Protein AF-A0A0F3IIN5-F1 (afdb_monomer_lite)

Sequence (364 aa):
MIIGLSMSLYLNVIVVENKSGFAALKTSHSLVWGHWWRTLTVFMAPGLVFIILYAAILSAVLLFQYLGLNELDWLVSIIANLLSALIAPYFLGLGYVQYHDLNVAQNRCRFSSALGGLMSINCWQPLVLLSVLLAAQSVATQQQSHASLMELTVTRSNPLNSEGLAELLASVTTINSDADKPWDALKALLAWLKSLNPEHYEAHYQWLKWLWQALTPSAEMKTLIVNGLIVLLVLAVVITIGWLSRQAGWWHKRVVTRPSRITLPSIYATELITADINTLTPKQHIYCLLMQYRQALIRQYHLPNNNALTHRELLRLLTQPTLSRHFKDLLDVSEPILYGKQLVSLAELETFKQYYSHLTRAGS

Organism: NCBI:txid1632867

Radius of gyration: 37.29 Å; chains: 1; bounding box: 92×62×91 Å

Secondary structure (DSSP, 8-state):
-HHHHHHHHHHHHHHHH---HHHHHHHHHHHHHTTHHHHHHHHHHHHHHHHHHHHHHHHHHHHHHHTT-GGGHHHHHHHHHHHHHHHHHHHHHHHHHHHHHHHHHHHHHHHTT-----------HHHHHHHHHHHHHHHHHHSSSSGGGS------------HHHHHHHHHHHT--S-TT-HHHHHHHHHHHHHH--GGGHHHHHHHHHHHHHHHSPPHHHHHHHHHHHHHHHHHHHHHHHHHHHHHHHHHHHHHS-S-------HHHHHHHHHS-GGGS-HHHHHHHHHHHHHHHHHHTTSS---TTS-HHHHHHH---HHHHHHHHHHHHHHHHHHTSSPPPPHHHHHHHHHHHHHHHHH--

pLDDT: mean 74.29, std 16.52, range [36.56, 96.88]

Foldseek 3Di:
DLLVQLVLLLVVQCVPVVDDNVVSSVVSSVLCVVPVVVSCCLLVLVVLVLVLVVLVLVLVVVVCVVVVVVVCVVVSVVVVLVSVLVVVVVSNVSSNVSSVVSVVVVVVVVCVPPPDDDDDDDPPPPVSVVVVVVSVVVVVVVVVVVVPPDPDDDDDDDDDPCPVVVVLVCVVVPPPPPVDPPPVNVVVVVVVVVVDDPVCVVVVVVVVVVVVVVPPDDPVVVVVVSVVSVVVSVVSVVVSVVVVVVVVVVVVVVVPDPPPPPPPPVVVLVVLLVPDLVPDDLLSNLVNLLSVLVVLCVVVVQFPPDPVDDLVRRLVSRPDPVSSVLSVVSCVVNVCSNPNPDDDDPVVSVVSVVSSVVVVVVSD

Structure (mmCIF, N/CA/C/O backbone):
data_AF-A0A0F3IIN5-F1
#
_entry.id   AF-A0A0F3IIN5-F1
#
loop_
_atom_site.group_PDB
_atom_site.id
_atom_site.type_symbol
_atom_site.label_atom_id
_atom_site.label_alt_id
_atom_site.label_comp_id
_atom_site.label_asym_id
_atom_site.label_entity_id
_atom_site.label_seq_id
_atom_site.pdbx_PDB_ins_code
_atom_site.Cartn_x
_atom_site.Cartn_y
_atom_site.Cartn_z
_atom_site.occupancy
_atom_site.B_iso_or_equiv
_atom_site.auth_seq_id
_atom_site.auth_comp_id
_atom_site.auth_asym_id
_atom_site.auth_atom_id
_atom_site.pdbx_PDB_model_num
ATOM 1 N N . MET A 1 1 ? 12.167 8.096 6.514 1.00 81.38 1 MET A N 1
ATOM 2 C CA . MET A 1 1 ? 11.135 7.144 6.035 1.00 81.38 1 MET A CA 1
ATOM 3 C C . MET A 1 1 ? 9.745 7.408 6.634 1.00 81.38 1 MET A C 1
ATOM 5 O O . MET A 1 1 ? 8.812 7.605 5.869 1.00 81.38 1 MET A O 1
ATOM 9 N N . ILE A 1 2 ? 9.593 7.502 7.967 1.00 90.81 2 ILE A N 1
ATOM 10 C CA . ILE A 1 2 ? 8.302 7.824 8.629 1.00 90.81 2 ILE A CA 1
ATOM 11 C C . ILE A 1 2 ? 7.699 9.144 8.122 1.00 90.81 2 ILE A C 1
ATOM 13 O O . ILE A 1 2 ? 6.504 9.208 7.847 1.00 90.81 2 ILE A O 1
ATOM 17 N N . ILE A 1 3 ? 8.528 10.178 7.940 1.00 93.56 3 ILE A N 1
ATOM 18 C CA . ILE A 1 3 ? 8.098 11.479 7.401 1.00 93.56 3 ILE A CA 1
ATOM 19 C C . ILE A 1 3 ? 7.492 11.324 5.997 1.00 93.56 3 ILE A C 1
ATOM 21 O O . ILE A 1 3 ? 6.439 11.887 5.730 1.00 93.56 3 ILE A O 1
ATOM 25 N N . GLY A 1 4 ? 8.092 10.497 5.133 1.00 91.94 4 GLY A N 1
ATOM 26 C CA . GLY A 1 4 ? 7.580 10.239 3.782 1.00 91.94 4 GLY A CA 1
ATOM 27 C C . GLY A 1 4 ? 6.201 9.578 3.790 1.00 91.94 4 GLY A C 1
ATOM 28 O O . GLY A 1 4 ? 5.308 10.024 3.080 1.00 91.94 4 GLY A O 1
ATOM 29 N N . LEU A 1 5 ? 5.988 8.585 4.662 1.00 92.88 5 LEU A N 1
ATOM 30 C CA . LEU A 1 5 ? 4.666 7.970 4.855 1.00 92.88 5 LEU A CA 1
ATOM 31 C C . LEU A 1 5 ? 3.652 8.945 5.475 1.00 92.88 5 LEU A C 1
ATOM 33 O O . LEU A 1 5 ? 2.472 8.923 5.143 1.00 92.88 5 LEU A O 1
ATOM 37 N N . SER A 1 6 ? 4.109 9.822 6.371 1.00 94.75 6 SER A N 1
ATOM 38 C CA . SER A 1 6 ? 3.251 10.854 6.966 1.00 94.75 6 SER A CA 1
ATOM 39 C C . SER A 1 6 ? 2.801 11.866 5.903 1.00 94.75 6 SER A C 1
ATOM 41 O O . SER A 1 6 ? 1.648 12.294 5.918 1.00 94.75 6 SER A O 1
ATOM 43 N N . MET A 1 7 ? 3.682 12.201 4.954 1.00 94.31 7 MET A N 1
ATOM 44 C CA . MET A 1 7 ? 3.388 13.075 3.814 1.00 94.31 7 MET A CA 1
ATOM 45 C C . MET A 1 7 ? 2.520 12.397 2.747 1.00 94.31 7 MET A C 1
ATOM 47 O O . MET A 1 7 ? 1.655 13.050 2.175 1.00 94.31 7 MET A O 1
ATOM 51 N N . SER A 1 8 ? 2.671 11.093 2.496 1.00 91.44 8 SER A N 1
ATOM 52 C CA . SER A 1 8 ? 1.794 10.399 1.539 1.00 91.44 8 SER A CA 1
ATOM 53 C C . SER A 1 8 ? 0.354 10.274 2.053 1.00 91.44 8 SER A C 1
ATOM 55 O O . SER A 1 8 ? -0.597 10.371 1.278 1.00 91.44 8 SER A O 1
ATOM 57 N N . LEU A 1 9 ? 0.165 10.119 3.370 1.00 94.75 9 LEU A N 1
ATOM 58 C CA . LEU A 1 9 ? -1.164 10.083 3.993 1.00 94.75 9 LEU A CA 1
ATOM 59 C C . LEU A 1 9 ? -1.731 11.472 4.320 1.00 94.75 9 LEU A C 1
ATOM 61 O O . LEU A 1 9 ? -2.937 11.601 4.510 1.00 94.75 9 LEU A O 1
ATOM 65 N N . TYR A 1 10 ? -0.896 12.511 4.358 1.00 95.44 10 TYR A N 1
ATOM 66 C CA . TYR A 1 10 ? -1.302 13.892 4.638 1.00 95.44 10 TYR A CA 1
ATOM 67 C C . TYR A 1 10 ? -2.434 14.372 3.723 1.00 95.44 10 TYR A C 1
ATOM 69 O O . TYR A 1 10 ? -3.423 14.923 4.205 1.00 95.44 10 TYR A O 1
ATOM 77 N N . LEU A 1 11 ? -2.326 14.101 2.419 1.00 93.25 11 LEU A N 1
ATOM 78 C CA . LEU A 1 11 ? -3.329 14.522 1.441 1.00 93.25 11 LEU A CA 1
ATOM 79 C C . LEU A 1 11 ? -4.686 13.848 1.693 1.00 93.25 11 LEU A C 1
ATOM 81 O O . LEU A 1 11 ? -5.719 14.505 1.620 1.00 93.25 11 LEU A O 1
ATOM 85 N N . ASN A 1 12 ? -4.681 12.573 2.092 1.00 91.94 12 ASN A N 1
ATOM 86 C CA . ASN A 1 12 ? -5.901 11.858 2.472 1.00 91.94 12 ASN A CA 1
ATOM 87 C C . ASN A 1 12 ? -6.558 12.482 3.712 1.00 91.94 12 ASN A C 1
ATOM 89 O O . ASN A 1 12 ? -7.772 12.633 3.738 1.00 91.94 12 ASN A O 1
ATOM 93 N N . VAL A 1 13 ? -5.776 12.910 4.708 1.00 94.31 13 VAL A N 1
ATOM 94 C CA . VAL A 1 13 ? -6.320 13.575 5.904 1.00 94.31 13 VAL A CA 1
ATOM 95 C C . VAL A 1 13 ? -6.944 14.931 5.565 1.00 94.31 13 VAL A C 1
ATOM 97 O O . VAL A 1 13 ? -8.005 15.254 6.091 1.00 94.31 13 VAL A O 1
ATOM 100 N N . ILE A 1 14 ? -6.328 15.721 4.680 1.00 94.62 14 ILE A N 1
ATOM 101 C CA . ILE A 1 14 ? -6.916 16.996 4.237 1.00 94.62 14 ILE A CA 1
ATOM 102 C C . ILE A 1 14 ? -8.231 16.756 3.511 1.00 94.62 14 ILE A C 1
ATOM 104 O O . ILE A 1 14 ? -9.235 17.366 3.859 1.00 94.62 14 ILE A O 1
ATOM 108 N N . VAL A 1 15 ? -8.228 15.869 2.516 1.00 91.94 15 VAL A N 1
ATOM 109 C CA . VAL A 1 15 ? -9.398 15.652 1.658 1.00 91.94 15 VAL A CA 1
ATOM 110 C C . VAL A 1 15 ? -10.546 15.007 2.434 1.00 91.94 15 VAL A C 1
ATOM 112 O O . VAL A 1 15 ? -11.696 15.387 2.243 1.00 91.94 15 VAL A O 1
ATOM 115 N N . VAL A 1 16 ? -10.252 14.043 3.311 1.00 93.06 16 VAL A N 1
ATOM 116 C CA . VAL A 1 16 ? -11.283 13.261 4.010 1.00 93.06 16 VAL A CA 1
ATOM 117 C C . VAL A 1 16 ? -11.752 13.935 5.299 1.00 93.06 16 VAL A C 1
ATOM 119 O O . VAL A 1 16 ? -12.942 13.902 5.593 1.00 93.06 16 VAL A O 1
ATOM 122 N N . GLU A 1 17 ? -10.852 14.548 6.074 1.00 94.06 17 GLU A N 1
ATOM 123 C CA . GLU A 1 17 ? -11.198 15.151 7.374 1.00 94.06 17 GLU A CA 1
ATOM 124 C C . GLU A 1 17 ? -11.308 16.683 7.334 1.00 94.06 17 GLU A C 1
ATOM 126 O O . GLU A 1 17 ? -11.599 17.292 8.363 1.00 94.06 17 GLU A O 1
ATOM 131 N N . ASN A 1 18 ? -11.059 17.320 6.182 1.00 95.12 1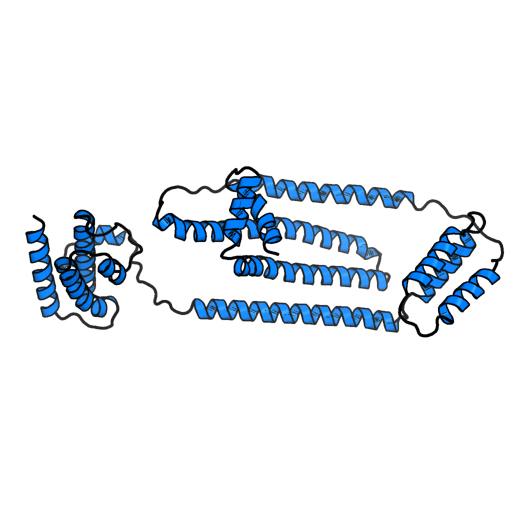8 ASN A N 1
ATOM 132 C CA . ASN A 1 18 ? -11.085 18.777 6.000 1.00 95.12 18 ASN A CA 1
ATOM 133 C C . ASN A 1 18 ? -10.233 19.546 7.037 1.00 95.12 18 ASN A C 1
ATOM 135 O O . ASN A 1 18 ? -10.602 20.616 7.525 1.00 95.12 18 ASN A O 1
ATOM 139 N N . LYS A 1 19 ? -9.089 18.970 7.428 1.00 94.56 19 LYS A N 1
ATOM 140 C CA . LYS A 1 19 ? -8.163 19.570 8.400 1.00 94.56 19 LYS A CA 1
ATOM 141 C C . LYS A 1 19 ? -7.215 20.561 7.727 1.00 94.56 19 LYS A C 1
ATOM 143 O O . LYS A 1 19 ? -6.750 20.334 6.614 1.00 94.56 19 LYS A O 1
ATOM 148 N N . SER A 1 20 ? -6.850 21.625 8.446 1.00 95.38 20 SER A N 1
ATOM 149 C CA . SER A 1 20 ? -5.800 22.557 8.013 1.00 95.38 20 SER A CA 1
ATOM 150 C C . SER A 1 20 ? -4.444 21.852 7.895 1.00 95.38 20 SER A C 1
ATOM 152 O O . SER A 1 20 ? -4.202 20.857 8.580 1.00 95.38 20 SER A O 1
ATOM 154 N N . GLY A 1 21 ? -3.537 22.374 7.061 1.00 95.31 21 GLY A N 1
ATOM 155 C CA . GLY A 1 21 ? -2.271 21.701 6.738 1.00 95.31 21 GLY A CA 1
ATOM 156 C C . GLY A 1 21 ? -1.487 21.222 7.968 1.00 95.31 21 GLY A C 1
ATOM 157 O O . GLY A 1 21 ? -1.194 20.039 8.118 1.00 95.31 21 GLY A O 1
ATOM 158 N N . PHE A 1 22 ? -1.228 22.089 8.945 1.00 96.75 22 PHE A N 1
ATOM 159 C CA . PHE A 1 22 ? -0.489 21.651 10.135 1.00 96.75 22 PHE A CA 1
ATOM 160 C C . PHE A 1 22 ? -1.236 20.576 10.954 1.00 96.75 22 PHE A C 1
ATOM 162 O O . PHE A 1 22 ? -0.633 19.604 11.417 1.00 96.75 22 PHE A O 1
ATOM 169 N N . ALA A 1 23 ? -2.561 20.699 11.091 1.00 95.88 23 ALA A N 1
ATOM 170 C CA . ALA A 1 23 ? -3.379 19.728 11.816 1.00 95.88 23 ALA A CA 1
ATOM 171 C C . ALA A 1 23 ? -3.454 18.373 11.090 1.00 95.88 23 ALA A C 1
ATOM 173 O O . ALA A 1 23 ? -3.421 17.318 11.735 1.00 95.88 23 ALA A O 1
ATOM 174 N N . ALA A 1 24 ? -3.511 18.393 9.758 1.00 96.38 24 ALA A N 1
ATOM 175 C CA . ALA A 1 24 ? -3.504 17.203 8.923 1.00 96.38 24 ALA A CA 1
ATOM 176 C C . ALA A 1 24 ? -2.169 16.459 9.021 1.00 96.38 24 ALA A C 1
ATOM 178 O O . ALA A 1 24 ? -2.169 15.245 9.209 1.00 96.38 24 ALA A O 1
ATOM 179 N N . LEU A 1 25 ? -1.042 17.180 9.004 1.00 96.56 25 LEU A N 1
ATOM 180 C CA . LEU A 1 25 ? 0.288 16.583 9.142 1.00 96.56 25 LEU A CA 1
ATOM 181 C C . LEU A 1 25 ? 0.490 15.950 10.524 1.00 96.56 25 LEU A C 1
ATOM 183 O O . LEU A 1 25 ? 0.989 14.831 10.639 1.00 96.56 25 LEU A O 1
ATOM 187 N N . LYS A 1 26 ? 0.055 16.632 11.590 1.00 96.88 26 LYS A N 1
ATOM 188 C CA . LYS A 1 26 ? 0.107 16.079 12.951 1.00 96.88 26 LYS A CA 1
ATOM 189 C C . LYS A 1 26 ? -0.753 14.818 13.077 1.00 96.88 26 LYS A C 1
ATOM 191 O O . LYS A 1 26 ? -0.337 13.842 13.702 1.00 96.88 26 LYS A O 1
ATOM 196 N N . THR A 1 27 ? -1.935 14.823 12.459 1.00 95.50 27 THR A N 1
ATOM 197 C CA . THR A 1 27 ? -2.847 13.671 12.453 1.00 95.50 27 THR A CA 1
ATOM 198 C C . THR A 1 27 ? -2.251 12.501 11.666 1.00 95.50 27 THR A C 1
ATOM 200 O O . THR A 1 27 ? -2.170 11.399 12.211 1.00 95.50 27 THR A O 1
ATOM 203 N N . SER A 1 28 ? -1.765 12.727 10.438 1.00 95.69 28 SER A N 1
ATOM 204 C CA . SER A 1 28 ? -1.159 11.676 9.609 1.00 95.69 28 SER A CA 1
ATOM 205 C C . SER A 1 28 ? 0.074 11.070 10.277 1.00 95.69 28 SER A C 1
ATOM 207 O O . SER A 1 28 ? 0.234 9.850 10.291 1.00 95.69 28 SER A O 1
ATOM 209 N N . HIS A 1 29 ? 0.899 11.891 10.927 1.00 96.25 29 HIS A N 1
ATOM 210 C CA . HIS A 1 29 ? 2.041 11.404 11.687 1.00 96.25 29 HIS A CA 1
ATOM 211 C C . HIS A 1 29 ? 1.620 10.514 12.864 1.00 96.25 29 HIS A C 1
ATOM 213 O O . HIS A 1 29 ? 2.176 9.431 13.051 1.00 96.25 29 HIS A O 1
ATOM 219 N N . SER A 1 30 ? 0.591 10.923 13.619 1.00 95.38 30 SER A N 1
ATOM 220 C CA . SER A 1 30 ? 0.072 10.133 14.744 1.00 95.38 30 SER A CA 1
ATOM 221 C C . SER A 1 30 ? -0.497 8.775 14.313 1.00 95.38 30 SER A C 1
ATOM 223 O O . SER A 1 30 ? -0.317 7.787 15.023 1.00 95.38 30 SER A O 1
ATOM 225 N N . LEU A 1 31 ? -1.116 8.708 13.127 1.00 94.50 31 LEU A N 1
ATOM 226 C CA . LEU A 1 31 ? -1.637 7.470 12.537 1.00 94.50 31 LEU A CA 1
ATOM 227 C C . LEU A 1 31 ? -0.507 6.493 12.186 1.00 94.50 31 LEU A C 1
ATOM 229 O O . LEU A 1 31 ? -0.617 5.287 12.416 1.00 94.50 31 LEU A O 1
ATOM 233 N N . VAL A 1 32 ? 0.595 7.013 11.640 1.00 95.06 32 VAL A N 1
ATOM 234 C CA . VAL A 1 32 ? 1.729 6.201 11.183 1.00 95.06 32 VAL A CA 1
ATOM 235 C C . VAL A 1 32 ? 2.607 5.746 12.346 1.00 95.06 32 VAL A C 1
ATOM 237 O O . VAL A 1 32 ? 3.080 4.616 12.313 1.00 95.06 32 VAL A O 1
ATOM 240 N N . TRP A 1 33 ? 2.807 6.563 13.386 1.00 93.00 33 TRP A N 1
ATOM 241 C CA . TRP A 1 33 ? 3.808 6.317 14.436 1.00 93.00 33 TRP A CA 1
ATOM 242 C C . TRP A 1 33 ? 3.720 4.926 15.092 1.00 93.00 33 TRP A C 1
ATOM 244 O O . TRP A 1 33 ? 4.743 4.283 15.309 1.00 93.00 33 TRP A O 1
ATOM 254 N N . GLY A 1 34 ? 2.510 4.412 15.340 1.00 87.19 34 GLY A N 1
ATOM 255 C CA . GLY A 1 34 ? 2.307 3.086 15.949 1.00 87.19 34 GLY A CA 1
ATOM 256 C C . GLY A 1 34 ? 2.319 1.903 14.972 1.00 87.19 34 GLY A C 1
ATOM 257 O O . GLY A 1 34 ? 2.511 0.764 15.386 1.00 87.19 34 GLY A O 1
ATOM 258 N N . HIS A 1 35 ? 2.127 2.152 13.675 1.00 90.94 35 HIS A N 1
ATOM 259 C CA . HIS A 1 35 ? 1.892 1.108 12.666 1.00 90.94 35 HIS A CA 1
ATOM 260 C C . HIS A 1 35 ? 2.801 1.243 11.435 1.00 90.94 35 HIS A C 1
ATOM 262 O O . HIS A 1 35 ? 2.536 0.646 10.389 1.00 90.94 35 HIS A O 1
ATOM 268 N N . TRP A 1 36 ? 3.881 2.019 11.542 1.00 92.44 36 TRP A N 1
ATOM 269 C CA . TRP A 1 36 ? 4.680 2.459 10.400 1.00 92.44 36 TRP A CA 1
ATOM 270 C C . TRP A 1 36 ? 5.277 1.309 9.588 1.00 92.44 36 TRP A C 1
ATOM 272 O O . TRP A 1 36 ? 5.324 1.405 8.366 1.00 92.44 36 TRP A O 1
ATOM 282 N N . TRP A 1 37 ? 5.667 0.203 10.229 1.00 89.38 37 TRP A N 1
ATOM 283 C CA . TRP A 1 37 ? 6.177 -0.988 9.542 1.00 89.38 37 TRP A CA 1
ATOM 284 C C . TRP A 1 37 ? 5.127 -1.656 8.649 1.00 89.38 37 TRP A C 1
ATOM 286 O O . TRP A 1 37 ? 5.430 -2.069 7.527 1.00 89.38 37 TRP A O 1
ATOM 296 N N . ARG A 1 38 ? 3.877 -1.744 9.122 1.00 88.06 38 ARG A N 1
ATOM 297 C CA . ARG A 1 38 ? 2.775 -2.325 8.346 1.00 88.06 38 ARG A CA 1
ATOM 298 C C . ARG A 1 38 ? 2.434 -1.421 7.168 1.00 88.06 38 ARG A C 1
ATOM 300 O O . ARG A 1 38 ? 2.377 -1.904 6.044 1.00 88.06 38 ARG A O 1
ATOM 307 N N . THR A 1 39 ? 2.308 -0.119 7.416 1.00 92.00 39 THR A N 1
ATOM 308 C CA . THR A 1 39 ? 2.075 0.887 6.370 1.00 92.00 39 THR A CA 1
ATOM 309 C C . THR A 1 39 ? 3.196 0.872 5.333 1.00 92.00 39 THR A C 1
ATOM 311 O O . THR A 1 39 ? 2.914 0.839 4.140 1.00 92.00 39 THR A O 1
ATOM 314 N N . LEU A 1 40 ? 4.464 0.810 5.760 1.00 92.06 40 LEU A N 1
ATOM 315 C CA . LEU A 1 40 ? 5.597 0.695 4.843 1.00 92.06 40 LEU A CA 1
ATOM 316 C C . LEU A 1 40 ? 5.457 -0.534 3.951 1.00 92.06 40 LEU A C 1
ATOM 318 O O . LEU A 1 40 ? 5.597 -0.413 2.743 1.00 92.06 40 LEU A O 1
ATOM 322 N N . THR A 1 41 ? 5.191 -1.700 4.539 1.00 87.88 41 THR A N 1
ATOM 323 C CA . THR A 1 41 ? 5.113 -2.964 3.793 1.00 87.88 41 THR A CA 1
ATOM 324 C C . THR A 1 41 ? 3.999 -2.919 2.747 1.00 87.88 41 THR A C 1
ATOM 326 O O . THR A 1 41 ? 4.205 -3.366 1.623 1.00 87.88 41 THR A O 1
ATOM 329 N N . VAL A 1 42 ? 2.850 -2.328 3.093 1.00 90.94 42 VAL A N 1
ATOM 330 C CA . VAL A 1 42 ? 1.708 -2.167 2.180 1.00 90.94 42 VAL A CA 1
ATOM 331 C C . VAL A 1 42 ? 2.054 -1.278 0.983 1.00 90.94 42 VAL A C 1
ATOM 333 O O . VAL A 1 42 ? 1.639 -1.598 -0.122 1.00 90.94 42 VAL A O 1
ATOM 336 N N . PHE A 1 43 ? 2.839 -0.211 1.163 1.00 91.19 43 PHE A N 1
ATOM 337 C CA . PHE A 1 43 ? 3.279 0.655 0.058 1.00 91.19 43 PHE A CA 1
ATOM 338 C C . PHE A 1 43 ? 4.469 0.087 -0.727 1.00 91.19 43 PHE A C 1
ATOM 340 O O . PHE A 1 43 ? 4.504 0.175 -1.954 1.00 91.19 43 PHE A O 1
ATOM 347 N N . MET A 1 44 ? 5.445 -0.499 -0.031 1.00 90.31 44 MET A N 1
ATOM 348 C CA . MET A 1 44 ? 6.665 -1.036 -0.637 1.00 90.31 44 MET A CA 1
ATOM 349 C C . MET A 1 44 ? 6.379 -2.234 -1.528 1.00 90.31 44 MET A C 1
ATOM 351 O O . MET A 1 44 ? 7.003 -2.356 -2.571 1.00 90.31 44 MET A O 1
ATOM 355 N N . ALA A 1 45 ? 5.439 -3.100 -1.151 1.00 87.38 45 ALA A N 1
ATOM 356 C CA . ALA A 1 45 ? 5.119 -4.296 -1.921 1.00 87.38 45 ALA A CA 1
ATOM 357 C C . ALA A 1 45 ? 4.719 -3.993 -3.380 1.00 87.38 45 ALA A C 1
ATOM 359 O O . ALA A 1 45 ? 5.418 -4.448 -4.286 1.00 87.38 45 ALA A O 1
ATOM 360 N N . PRO A 1 46 ? 3.669 -3.196 -3.652 1.00 87.81 46 PRO A N 1
ATOM 361 C CA . PRO A 1 46 ? 3.341 -2.810 -5.017 1.00 87.81 46 PRO A CA 1
ATOM 362 C C . PRO A 1 46 ? 4.368 -1.840 -5.605 1.00 87.81 46 PRO A C 1
ATOM 364 O O . PRO A 1 46 ? 4.661 -1.934 -6.791 1.00 87.81 46 PRO A O 1
ATOM 367 N N . GLY A 1 47 ? 4.966 -0.953 -4.797 1.00 89.25 47 GLY A N 1
ATOM 368 C CA . GLY A 1 47 ? 6.025 -0.047 -5.256 1.00 89.25 47 GLY A CA 1
ATOM 369 C C . GLY A 1 47 ? 7.195 -0.788 -5.887 1.00 89.25 47 GLY A C 1
ATOM 370 O O . GLY A 1 47 ? 7.638 -0.429 -6.972 1.00 89.25 47 GLY A O 1
ATOM 371 N N . LEU A 1 48 ? 7.640 -1.873 -5.260 1.00 86.44 48 LEU A N 1
ATOM 372 C CA . LEU A 1 48 ? 8.730 -2.696 -5.761 1.00 86.44 48 LEU A CA 1
ATOM 373 C C . LEU A 1 48 ? 8.346 -3.424 -7.058 1.00 86.44 48 LEU A C 1
ATOM 375 O O . LEU A 1 48 ? 9.156 -3.486 -7.978 1.00 86.44 48 LEU A O 1
ATOM 379 N N . VAL A 1 49 ? 7.103 -3.906 -7.169 1.00 85.38 49 VAL A N 1
ATOM 380 C CA . VAL A 1 49 ? 6.581 -4.495 -8.416 1.00 85.38 49 VAL A CA 1
ATOM 381 C C . VAL A 1 49 ? 6.600 -3.468 -9.552 1.00 85.38 49 VAL A C 1
ATOM 383 O O . VAL A 1 49 ? 7.091 -3.773 -10.637 1.00 85.38 49 VAL A O 1
ATOM 386 N N . PHE A 1 50 ? 6.139 -2.239 -9.305 1.00 86.75 50 PHE A N 1
ATOM 387 C CA . PHE A 1 50 ? 6.174 -1.172 -10.308 1.00 86.75 50 PHE A CA 1
ATOM 388 C C . PHE A 1 50 ? 7.597 -0.742 -10.668 1.00 86.75 50 PHE A C 1
ATOM 390 O O . PHE A 1 50 ? 7.862 -0.512 -11.842 1.00 86.75 50 PHE A O 1
ATOM 397 N N . ILE A 1 51 ? 8.523 -0.682 -9.704 1.00 87.19 51 ILE A N 1
ATOM 398 C CA . ILE A 1 51 ? 9.939 -0.383 -9.972 1.00 87.19 51 ILE A CA 1
ATOM 399 C C . ILE A 1 51 ? 10.543 -1.440 -10.901 1.00 87.19 51 ILE A C 1
ATOM 401 O O . ILE A 1 51 ? 11.214 -1.085 -11.866 1.00 87.19 51 ILE A O 1
ATOM 405 N N . ILE A 1 52 ? 10.285 -2.726 -10.647 1.00 84.88 52 ILE A N 1
ATOM 406 C CA . ILE A 1 52 ? 10.789 -3.819 -11.492 1.00 84.88 52 ILE A CA 1
ATOM 407 C C . ILE A 1 52 ? 10.182 -3.741 -12.890 1.00 84.88 52 ILE A C 1
ATOM 409 O O . ILE A 1 52 ? 10.904 -3.855 -13.876 1.00 84.88 52 ILE A O 1
ATOM 413 N N . LEU A 1 53 ? 8.874 -3.498 -12.987 1.00 83.44 53 LEU A N 1
ATOM 414 C CA . LEU A 1 53 ? 8.191 -3.346 -14.268 1.00 83.44 53 LEU A CA 1
ATOM 415 C C . LEU A 1 53 ? 8.725 -2.142 -15.058 1.00 83.44 53 LEU A C 1
ATOM 417 O O . LEU A 1 53 ? 8.955 -2.241 -16.260 1.00 83.44 53 LEU A O 1
ATOM 421 N N . TYR A 1 54 ? 8.978 -1.023 -14.383 1.00 85.69 54 TYR A N 1
ATOM 422 C CA . TYR A 1 54 ? 9.543 0.172 -15.000 1.00 85.69 54 TYR A CA 1
ATOM 423 C C . TYR A 1 54 ? 10.982 -0.062 -15.469 1.00 85.69 54 TYR A C 1
ATOM 425 O O . TYR A 1 54 ? 11.326 0.285 -16.595 1.00 85.69 54 TYR A O 1
ATOM 433 N N . ALA A 1 55 ? 11.811 -0.710 -14.645 1.00 84.69 55 ALA A N 1
ATOM 434 C CA . ALA A 1 55 ? 13.168 -1.096 -15.019 1.00 84.69 55 ALA A CA 1
ATOM 435 C C . ALA A 1 55 ? 13.175 -2.062 -16.215 1.00 84.69 55 ALA A C 1
ATOM 437 O O . ALA A 1 55 ? 14.031 -1.944 -17.091 1.00 84.69 55 ALA A O 1
ATOM 438 N N . ALA A 1 56 ? 12.203 -2.976 -16.283 1.00 83.06 56 ALA A N 1
ATOM 439 C CA . ALA A 1 56 ? 12.020 -3.888 -17.404 1.00 83.06 56 ALA A CA 1
ATOM 440 C C . ALA A 1 56 ? 11.700 -3.158 -18.705 1.00 83.06 56 ALA A C 1
ATOM 442 O O . ALA A 1 56 ? 12.359 -3.394 -19.717 1.00 83.06 56 ALA A O 1
ATOM 443 N N . ILE A 1 57 ? 10.738 -2.236 -18.656 1.00 84.19 57 ILE A N 1
ATOM 444 C CA . ILE A 1 57 ? 10.381 -1.404 -19.804 1.00 84.19 57 ILE A CA 1
ATOM 445 C C . ILE A 1 57 ? 11.598 -0.590 -20.235 1.00 84.19 57 ILE A C 1
ATOM 447 O O . ILE A 1 57 ? 11.992 -0.699 -21.388 1.00 84.19 57 ILE A O 1
ATOM 451 N N . LEU A 1 58 ? 12.246 0.134 -19.314 1.00 84.75 58 LEU A N 1
ATOM 452 C CA . LEU A 1 58 ? 13.425 0.956 -19.605 1.00 84.75 58 LEU A CA 1
ATOM 453 C C . LEU A 1 58 ? 14.558 0.142 -20.248 1.00 84.75 58 LEU A C 1
ATOM 455 O O . LEU A 1 58 ? 15.157 0.577 -21.227 1.00 84.75 58 LEU A O 1
ATOM 459 N N . SER A 1 59 ? 14.822 -1.058 -19.731 1.00 83.50 59 SER A N 1
ATOM 460 C CA . SER A 1 59 ? 15.836 -1.958 -20.291 1.00 83.50 59 SER A CA 1
ATOM 461 C C . SER A 1 59 ? 15.470 -2.408 -21.706 1.00 83.50 59 SER A C 1
ATOM 463 O O . SER A 1 59 ? 16.342 -2.465 -22.570 1.00 83.50 59 SER A O 1
ATOM 465 N N . ALA A 1 60 ? 14.187 -2.677 -21.970 1.00 81.94 60 ALA A N 1
ATOM 466 C CA . ALA A 1 60 ? 13.707 -2.997 -23.310 1.00 81.94 60 ALA A CA 1
ATOM 467 C C . ALA A 1 60 ? 13.872 -1.809 -24.272 1.00 81.94 60 ALA A C 1
ATOM 469 O O . ALA A 1 60 ? 14.321 -2.014 -25.395 1.00 81.94 60 ALA A O 1
ATOM 470 N N . VAL A 1 61 ? 13.601 -0.573 -23.829 1.00 84.81 61 VAL A N 1
ATOM 471 C CA . VAL A 1 61 ? 13.846 0.641 -24.635 1.00 84.81 61 VAL A CA 1
ATOM 472 C C . VAL A 1 61 ? 15.306 0.731 -25.052 1.00 84.81 61 VAL A C 1
ATOM 474 O O . VAL A 1 61 ? 15.609 0.857 -26.235 1.00 84.81 61 VAL A O 1
ATOM 477 N N . LEU A 1 62 ? 16.214 0.627 -24.078 1.00 84.38 62 LEU A N 1
ATOM 478 C CA . LEU A 1 62 ? 17.650 0.716 -24.325 1.00 84.38 62 LEU A CA 1
ATOM 479 C C . LEU A 1 62 ? 18.123 -0.393 -25.271 1.00 84.38 62 LEU A C 1
ATOM 481 O O . LEU A 1 62 ? 18.972 -0.152 -26.126 1.00 84.38 62 LEU A O 1
ATOM 485 N N . LEU A 1 63 ? 17.547 -1.593 -25.157 1.00 83.88 63 LEU A N 1
ATOM 486 C CA . LEU A 1 63 ? 17.821 -2.696 -26.070 1.00 83.88 63 LEU A CA 1
ATOM 487 C C . LEU A 1 63 ? 17.330 -2.406 -27.496 1.00 83.88 63 LEU A C 1
ATOM 489 O O . LEU A 1 63 ? 18.064 -2.660 -28.448 1.00 83.88 63 LEU A O 1
ATOM 493 N N . PHE A 1 64 ? 16.123 -1.865 -27.666 1.00 85.31 64 PHE A N 1
ATOM 494 C CA . PHE A 1 64 ? 15.595 -1.527 -28.992 1.00 85.31 64 PHE A CA 1
ATOM 495 C C . PHE A 1 64 ? 16.405 -0.425 -29.672 1.00 85.31 64 PHE A C 1
ATOM 497 O O . PHE A 1 64 ? 16.781 -0.585 -30.834 1.00 85.31 64 PHE A O 1
ATOM 504 N N . GLN A 1 65 ? 16.754 0.629 -28.930 1.00 84.56 65 GLN A N 1
ATOM 505 C CA . GLN A 1 65 ? 17.654 1.678 -29.413 1.00 84.56 65 GLN A CA 1
ATOM 506 C C . GLN A 1 65 ? 19.014 1.098 -29.805 1.00 84.56 65 GLN A C 1
ATOM 508 O O . GLN A 1 65 ? 19.583 1.460 -30.834 1.00 84.56 65 GLN A O 1
ATOM 513 N N . TYR A 1 66 ? 19.520 0.139 -29.026 1.00 81.12 66 TYR A N 1
ATOM 514 C CA . TYR A 1 66 ? 20.775 -0.524 -29.344 1.00 81.12 66 TYR A CA 1
ATOM 515 C C . TYR A 1 66 ? 20.716 -1.343 -30.645 1.00 81.12 66 TYR A C 1
ATOM 517 O O . TYR A 1 66 ? 21.663 -1.322 -31.430 1.00 81.12 66 TYR A O 1
ATOM 525 N N . LEU A 1 67 ? 19.604 -2.030 -30.904 1.00 87.12 67 LEU A N 1
ATOM 526 C CA . LEU A 1 67 ? 19.402 -2.817 -32.124 1.00 87.12 67 LEU A CA 1
ATOM 527 C C . LEU A 1 67 ? 19.093 -1.957 -33.365 1.00 87.12 67 LEU A C 1
ATOM 529 O O . LEU A 1 67 ? 18.890 -2.506 -34.445 1.00 87.12 67 LEU A O 1
ATOM 533 N N . GLY A 1 68 ? 19.051 -0.627 -33.228 1.00 89.69 68 GLY A N 1
ATOM 534 C CA . GLY A 1 68 ? 18.685 0.289 -34.310 1.00 89.69 68 GLY A CA 1
ATOM 535 C C . GLY A 1 68 ? 17.194 0.264 -34.650 1.00 89.69 68 GLY A C 1
ATOM 536 O O . GLY A 1 68 ? 16.799 0.731 -35.715 1.00 89.69 68 GLY A O 1
ATOM 537 N N . LEU A 1 69 ? 16.352 -0.263 -33.756 1.00 88.75 69 LEU A N 1
ATOM 538 C CA . LEU A 1 69 ? 14.897 -0.342 -33.916 1.00 88.75 69 LEU A CA 1
ATOM 539 C C . LEU A 1 69 ? 14.215 0.940 -33.414 1.00 88.75 69 LEU A C 1
ATOM 541 O O . LEU A 1 69 ? 13.238 0.891 -32.668 1.00 88.75 69 LEU A O 1
ATOM 545 N N . ASN A 1 70 ? 14.737 2.095 -33.833 1.00 86.00 70 ASN A N 1
ATOM 546 C CA . ASN A 1 70 ? 14.291 3.416 -33.371 1.00 86.00 70 ASN A CA 1
ATOM 547 C C . ASN A 1 70 ? 12.833 3.720 -33.764 1.00 86.00 70 ASN A C 1
ATOM 549 O O . ASN A 1 70 ? 12.158 4.506 -33.107 1.00 86.00 70 ASN A O 1
ATOM 553 N N . GLU A 1 71 ? 12.309 3.035 -34.783 1.00 87.50 71 GLU A N 1
ATOM 554 C CA . GLU A 1 71 ? 10.904 3.123 -35.205 1.00 87.50 71 GLU A CA 1
ATOM 555 C C . GLU A 1 71 ? 9.908 2.668 -34.118 1.00 87.50 71 GLU A C 1
ATOM 557 O O . GLU A 1 71 ? 8.707 2.899 -34.247 1.00 87.50 71 GLU A O 1
ATOM 562 N N . LEU A 1 72 ? 10.372 2.020 -33.040 1.00 83.31 72 LEU A N 1
ATOM 563 C CA . LEU A 1 72 ? 9.539 1.586 -31.912 1.00 83.31 72 LEU A CA 1
ATOM 564 C C . LEU A 1 72 ? 9.515 2.576 -30.732 1.00 83.31 72 LEU A C 1
ATOM 566 O O . LEU A 1 72 ? 8.813 2.321 -29.749 1.00 83.31 72 LEU A O 1
ATOM 570 N N . ASP A 1 73 ? 10.216 3.713 -30.809 1.00 82.12 73 ASP A N 1
ATOM 571 C CA . ASP A 1 73 ? 10.276 4.696 -29.712 1.00 82.12 73 ASP A CA 1
ATOM 572 C C . ASP A 1 73 ? 8.885 5.244 -29.332 1.00 82.12 73 ASP A C 1
ATOM 574 O O . ASP A 1 73 ? 8.576 5.436 -28.150 1.00 82.12 73 ASP A O 1
ATOM 578 N N . TRP A 1 74 ? 7.992 5.440 -30.310 1.00 83.81 74 TRP A N 1
ATOM 579 C CA . TRP A 1 74 ? 6.621 5.895 -30.045 1.00 83.81 74 TRP A CA 1
ATOM 580 C C . TRP A 1 74 ? 5.818 4.866 -29.233 1.00 83.81 74 TRP A C 1
ATOM 582 O O . TRP A 1 74 ? 5.069 5.241 -28.329 1.00 83.81 74 TRP A O 1
ATOM 592 N N . LEU A 1 75 ? 6.001 3.569 -29.507 1.00 80.06 75 LEU A N 1
ATOM 593 C CA . LEU A 1 75 ? 5.309 2.482 -28.812 1.00 80.06 75 LEU A CA 1
ATOM 594 C C . LEU A 1 75 ? 5.760 2.409 -27.351 1.00 80.06 75 LEU A C 1
ATOM 596 O O . LEU A 1 75 ? 4.938 2.297 -26.441 1.00 80.06 75 LEU A O 1
ATOM 600 N N . VAL A 1 76 ? 7.067 2.530 -27.125 1.00 80.62 76 VAL A N 1
ATOM 601 C CA . VAL A 1 76 ? 7.663 2.628 -25.791 1.00 80.62 76 VAL A CA 1
ATOM 602 C C . VAL A 1 76 ? 7.070 3.798 -25.006 1.00 80.62 76 VAL A C 1
ATOM 604 O O . VAL A 1 76 ? 6.675 3.624 -23.851 1.00 80.62 76 VAL A O 1
ATOM 607 N N . SER A 1 77 ? 6.984 4.976 -25.628 1.00 81.88 77 SER A N 1
ATOM 608 C CA . S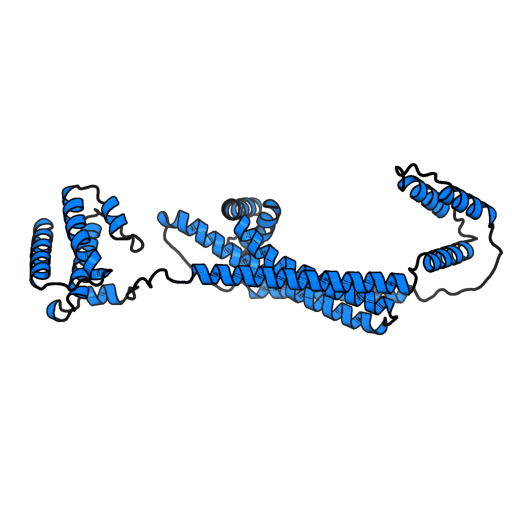ER A 1 77 ? 6.425 6.173 -24.995 1.00 81.88 77 SER A CA 1
ATOM 609 C C . SER A 1 77 ? 4.958 5.967 -24.602 1.00 81.88 77 SER A C 1
ATOM 611 O O . SER A 1 77 ? 4.564 6.284 -23.478 1.00 81.88 77 SER A O 1
ATOM 613 N N . ILE A 1 78 ? 4.151 5.343 -25.471 1.00 82.44 78 ILE A N 1
ATOM 614 C CA . ILE A 1 78 ? 2.760 4.984 -25.156 1.00 82.44 78 ILE A CA 1
ATOM 615 C C . ILE A 1 78 ? 2.693 4.044 -23.950 1.00 82.44 78 ILE A C 1
ATOM 617 O O . ILE A 1 78 ? 1.905 4.289 -23.037 1.00 82.44 78 ILE A O 1
ATOM 621 N N . ILE A 1 79 ? 3.523 2.997 -23.911 1.00 81.00 79 ILE A N 1
ATOM 622 C CA . ILE A 1 79 ? 3.545 2.039 -22.797 1.00 81.00 79 ILE A CA 1
ATOM 623 C C . ILE A 1 79 ? 3.941 2.738 -21.489 1.00 81.00 79 ILE A C 1
ATOM 625 O O . ILE A 1 79 ? 3.285 2.535 -20.467 1.00 81.00 79 ILE A O 1
ATOM 629 N N . ALA A 1 80 ? 4.970 3.588 -21.508 1.00 81.88 80 ALA A N 1
ATOM 630 C CA . ALA A 1 80 ? 5.423 4.330 -20.333 1.00 81.88 80 ALA A CA 1
ATOM 631 C C . ALA A 1 80 ? 4.357 5.314 -19.811 1.00 81.88 80 ALA A C 1
ATOM 633 O O . ALA A 1 80 ? 4.121 5.397 -18.599 1.00 81.88 80 ALA A O 1
ATOM 634 N N . ASN A 1 81 ? 3.667 6.014 -20.716 1.00 82.81 81 ASN A N 1
ATOM 635 C CA . ASN A 1 81 ? 2.570 6.920 -20.377 1.00 82.81 81 ASN A CA 1
ATOM 636 C C . ASN A 1 81 ? 1.362 6.163 -19.816 1.00 82.81 81 ASN A C 1
ATOM 638 O O . ASN A 1 81 ? 0.807 6.567 -18.794 1.00 82.81 81 ASN A O 1
ATOM 642 N N . LEU A 1 82 ? 0.992 5.033 -20.426 1.00 81.38 82 LEU A N 1
ATOM 643 C CA . LEU A 1 82 ? -0.087 4.173 -19.943 1.00 81.38 82 LEU A CA 1
ATOM 644 C C . LEU A 1 82 ? 0.220 3.636 -18.539 1.00 81.38 82 LEU A C 1
ATOM 646 O O . LEU A 1 82 ? -0.647 3.643 -17.665 1.00 81.38 82 LEU A O 1
ATOM 650 N N . LEU A 1 83 ? 1.468 3.221 -18.299 1.00 82.88 83 LEU A N 1
ATOM 651 C CA . LEU A 1 83 ? 1.902 2.758 -16.987 1.00 82.88 83 LEU A CA 1
ATOM 652 C C . LEU A 1 83 ? 1.813 3.878 -15.943 1.00 82.88 83 LEU A C 1
ATOM 654 O O . LEU A 1 83 ? 1.276 3.670 -14.857 1.00 82.88 83 LEU A O 1
ATOM 658 N N . SER A 1 84 ? 2.279 5.081 -16.286 1.00 83.62 84 SER A N 1
ATOM 659 C CA . SER A 1 84 ? 2.214 6.251 -15.401 1.00 83.62 84 SER A CA 1
ATOM 660 C C . SER A 1 84 ? 0.772 6.644 -15.071 1.00 83.62 84 SER A C 1
ATOM 662 O O . SER A 1 84 ? 0.455 6.911 -13.908 1.00 83.62 84 SER A O 1
ATOM 664 N N . ALA A 1 85 ? -0.121 6.595 -16.065 1.00 81.81 85 ALA A N 1
ATOM 665 C CA . ALA A 1 85 ? -1.549 6.850 -15.897 1.00 81.81 85 ALA A CA 1
ATOM 666 C C . ALA A 1 85 ? -2.232 5.837 -14.962 1.00 81.81 85 ALA A C 1
ATOM 668 O O . ALA A 1 85 ? -3.225 6.174 -14.322 1.00 81.81 85 ALA A O 1
ATOM 669 N N . LEU A 1 86 ? -1.692 4.619 -14.843 1.00 81.88 86 LEU A N 1
ATOM 670 C CA . LEU A 1 86 ? -2.218 3.568 -13.969 1.00 81.88 86 LEU A CA 1
ATOM 671 C C . LEU A 1 86 ? -1.621 3.611 -12.552 1.00 81.88 86 LEU A C 1
ATOM 673 O O . LEU A 1 86 ? -2.327 3.371 -11.571 1.00 81.88 86 LEU A O 1
ATOM 677 N N . ILE A 1 87 ? -0.337 3.957 -12.424 1.00 86.88 87 ILE A N 1
ATOM 678 C CA . ILE A 1 87 ? 0.387 4.006 -11.143 1.00 86.88 87 ILE A CA 1
ATOM 679 C C . ILE A 1 87 ? -0.215 5.056 -10.202 1.00 86.88 87 ILE A C 1
ATOM 681 O O . ILE A 1 87 ? -0.498 4.757 -9.040 1.00 86.88 87 ILE A O 1
ATOM 685 N N . ALA A 1 88 ? -0.433 6.282 -10.682 1.00 85.81 88 ALA A N 1
ATOM 686 C CA . ALA A 1 88 ? -0.922 7.377 -9.844 1.00 85.81 88 ALA A CA 1
ATOM 687 C C . ALA A 1 88 ? -2.281 7.084 -9.163 1.00 85.81 88 ALA A C 1
ATOM 689 O O . ALA A 1 88 ? -2.345 7.151 -7.929 1.00 85.81 88 ALA A O 1
ATOM 690 N N . PRO A 1 89 ? -3.361 6.716 -9.888 1.00 85.31 89 PRO A N 1
ATOM 691 C CA . PRO A 1 89 ? -4.646 6.410 -9.258 1.00 85.31 89 PRO A CA 1
ATOM 692 C C . PRO A 1 89 ? -4.569 5.175 -8.353 1.00 85.31 89 PRO A C 1
ATOM 694 O O . PRO A 1 89 ? -5.220 5.150 -7.308 1.00 85.31 89 PRO A O 1
ATOM 697 N N . TYR A 1 90 ? -3.732 4.188 -8.693 1.00 89.50 90 TYR A N 1
ATOM 698 C CA . TYR A 1 90 ? -3.506 3.020 -7.845 1.00 89.50 90 TYR A CA 1
ATOM 699 C C . TYR A 1 90 ? -2.943 3.408 -6.470 1.00 89.50 90 TYR A C 1
ATOM 701 O O . TYR A 1 90 ? -3.501 3.017 -5.443 1.00 89.50 90 TYR A O 1
ATOM 709 N N . PHE A 1 91 ? -1.872 4.210 -6.418 1.00 89.62 91 PHE A N 1
ATOM 710 C CA . PHE A 1 91 ? -1.261 4.608 -5.144 1.00 89.62 91 PHE A CA 1
ATOM 711 C C . PHE A 1 91 ? -2.136 5.558 -4.325 1.00 89.62 91 PHE A C 1
ATOM 713 O O . PHE A 1 91 ? -2.098 5.500 -3.094 1.00 89.62 91 PHE A O 1
ATOM 720 N N . LEU A 1 92 ? -2.956 6.386 -4.977 1.00 87.50 92 LEU A N 1
ATOM 721 C CA . LEU A 1 92 ? -3.970 7.186 -4.288 1.00 87.50 92 LEU A CA 1
ATOM 722 C C . LEU A 1 92 ? -5.023 6.291 -3.620 1.00 87.50 92 LEU A C 1
ATOM 724 O O . LEU A 1 92 ? -5.290 6.452 -2.428 1.00 87.50 92 LEU A O 1
ATOM 728 N N . GLY A 1 93 ? -5.559 5.304 -4.346 1.00 88.75 93 GLY A N 1
ATOM 729 C CA . GLY A 1 93 ? -6.507 4.332 -3.794 1.00 88.75 93 GLY A CA 1
ATOM 730 C C . GLY A 1 93 ? -5.905 3.505 -2.654 1.00 88.75 93 GLY A C 1
ATOM 731 O O . GLY A 1 93 ? -6.523 3.353 -1.599 1.00 88.75 93 GLY A O 1
ATOM 732 N N . LEU A 1 94 ? -4.665 3.038 -2.819 1.00 90.12 94 LEU A N 1
ATOM 733 C CA . LEU A 1 94 ? -3.925 2.322 -1.779 1.00 90.12 94 LEU A CA 1
ATOM 734 C C . LEU A 1 94 ? -3.738 3.184 -0.524 1.00 90.12 94 LEU A C 1
ATOM 736 O O . LEU A 1 94 ? -3.979 2.719 0.591 1.00 90.12 94 LEU A O 1
ATOM 740 N N . GLY A 1 95 ? -3.340 4.446 -0.700 1.00 90.94 95 GLY A N 1
ATOM 741 C CA . GLY A 1 95 ? -3.168 5.389 0.399 1.00 90.94 95 GLY A CA 1
ATOM 742 C C . GLY A 1 95 ? -4.462 5.658 1.155 1.00 90.94 95 GLY A C 1
ATOM 743 O O . GLY A 1 95 ? -4.437 5.713 2.383 1.00 90.94 95 GLY A O 1
ATOM 744 N N . TYR A 1 96 ? -5.593 5.732 0.455 1.00 90.75 96 TYR A N 1
ATOM 745 C CA . TYR A 1 96 ? -6.900 5.880 1.084 1.00 90.75 96 TYR A CA 1
ATOM 746 C C . TYR A 1 96 ? -7.321 4.661 1.900 1.00 90.75 96 TYR A C 1
ATOM 748 O O . TYR A 1 96 ? -7.709 4.805 3.060 1.00 90.75 96 TYR A O 1
ATOM 756 N N . VAL A 1 97 ? -7.214 3.458 1.327 1.00 91.69 97 VAL A N 1
ATOM 757 C CA . VAL A 1 97 ? -7.545 2.213 2.037 1.00 91.69 97 VAL A CA 1
ATOM 758 C C . VAL A 1 97 ? -6.669 2.071 3.280 1.00 91.69 97 VAL A C 1
ATOM 760 O O . VAL A 1 97 ? -7.172 1.773 4.363 1.00 91.69 97 VAL A O 1
ATOM 763 N N . GLN A 1 98 ? -5.371 2.357 3.151 1.00 93.62 98 GLN A N 1
ATOM 764 C CA . GLN A 1 98 ? -4.438 2.316 4.271 1.00 93.62 98 GLN A CA 1
ATOM 765 C C . GLN A 1 98 ? -4.763 3.378 5.328 1.00 93.62 98 GLN A C 1
ATOM 767 O O . GLN A 1 98 ? -4.719 3.085 6.521 1.00 93.62 98 GLN A O 1
ATOM 772 N N . TYR A 1 99 ? -5.114 4.597 4.914 1.00 94.56 99 TYR A N 1
ATOM 773 C CA . TYR A 1 99 ? -5.575 5.643 5.822 1.00 94.56 99 TYR A CA 1
ATOM 774 C C . TYR A 1 99 ? -6.822 5.191 6.596 1.00 94.56 99 TYR A C 1
ATOM 776 O O . TYR A 1 99 ? -6.850 5.321 7.818 1.00 94.56 99 TYR A O 1
ATOM 784 N N . HIS A 1 100 ? -7.814 4.602 5.925 1.00 93.06 100 HIS A N 1
ATOM 785 C CA . HIS A 1 100 ? -9.029 4.126 6.580 1.00 93.06 100 HIS A CA 1
ATOM 786 C C . HIS A 1 100 ? -8.744 2.967 7.550 1.00 93.06 100 HIS A C 1
ATOM 788 O O . HIS A 1 100 ? -9.283 2.964 8.655 1.00 93.06 100 HIS A O 1
ATOM 794 N N . ASP A 1 101 ? -7.870 2.016 7.197 1.00 92.75 101 ASP A N 1
ATOM 795 C CA . ASP A 1 101 ? -7.461 0.929 8.107 1.00 92.75 101 ASP A CA 1
ATOM 796 C C . ASP A 1 101 ? -6.787 1.486 9.372 1.00 92.75 101 ASP A C 1
ATOM 798 O O . ASP A 1 101 ? -7.135 1.107 10.492 1.00 92.75 101 ASP A O 1
ATOM 802 N N . LEU A 1 102 ? -5.878 2.454 9.214 1.00 91.88 102 LEU A N 1
ATOM 803 C CA . LEU A 1 102 ? -5.203 3.113 10.335 1.00 91.88 102 LEU A CA 1
ATOM 804 C C . LEU A 1 102 ? -6.165 3.947 11.184 1.00 91.88 102 LEU A C 1
ATOM 806 O O . LEU A 1 102 ? -6.094 3.893 12.412 1.00 91.88 102 LEU A O 1
ATOM 810 N N . ASN A 1 103 ? -7.080 4.681 10.549 1.00 91.69 103 ASN A N 1
ATOM 811 C CA . ASN A 1 103 ? -8.078 5.485 11.242 1.00 91.69 103 ASN A CA 1
ATOM 812 C C . ASN A 1 103 ? -9.039 4.587 12.026 1.00 91.69 103 ASN A C 1
ATOM 814 O O . ASN A 1 103 ? -9.315 4.849 13.188 1.00 91.69 103 ASN A O 1
ATOM 818 N N . VAL A 1 104 ? -9.487 3.466 11.453 1.00 88.31 104 VAL A N 1
ATOM 819 C CA . VAL A 1 104 ? -10.306 2.476 12.167 1.00 88.31 104 VAL A CA 1
ATOM 820 C C . VAL A 1 104 ? -9.524 1.820 13.301 1.00 88.31 104 VAL A C 1
ATOM 822 O O . VAL A 1 104 ? -10.098 1.602 14.363 1.00 88.31 104 VAL A O 1
ATOM 825 N N . ALA A 1 105 ? -8.237 1.513 13.133 1.00 86.38 105 ALA A N 1
ATOM 826 C CA . ALA A 1 105 ? -7.418 0.946 14.203 1.00 86.38 105 ALA A CA 1
ATOM 827 C C . ALA A 1 105 ? -7.231 1.934 15.367 1.00 86.38 105 ALA A C 1
ATOM 829 O O . ALA A 1 105 ? -7.436 1.573 16.527 1.00 86.38 105 ALA A O 1
ATOM 830 N N . GLN A 1 106 ? -6.908 3.194 15.061 1.00 86.38 106 GLN A N 1
ATOM 831 C CA . GLN A 1 106 ? -6.762 4.249 16.061 1.00 86.38 106 GLN A CA 1
ATOM 832 C C . GLN A 1 106 ? -8.101 4.558 16.729 1.00 86.38 106 GLN A C 1
ATOM 834 O O . GLN A 1 106 ? -8.171 4.636 17.956 1.00 86.38 106 GLN A O 1
ATOM 839 N N . ASN A 1 107 ? -9.169 4.662 15.933 1.00 80.25 107 ASN A N 1
ATOM 840 C CA . ASN A 1 107 ? -10.509 4.853 16.444 1.00 80.25 107 ASN A CA 1
ATOM 841 C C . ASN A 1 107 ? -10.912 3.666 17.280 1.00 80.25 107 ASN A C 1
ATOM 843 O O . ASN A 1 107 ? -11.338 3.937 18.363 1.00 80.25 107 ASN A O 1
ATOM 847 N N . ARG A 1 108 ? -10.692 2.391 16.951 1.00 73.12 108 ARG A N 1
ATOM 848 C CA . ARG A 1 108 ? -11.024 1.272 17.863 1.00 73.12 108 ARG A CA 1
ATOM 849 C C . ARG A 1 108 ? -10.353 1.385 19.238 1.00 73.12 108 ARG A C 1
ATOM 851 O O . ARG A 1 108 ? -10.993 1.064 20.234 1.00 73.12 108 ARG A O 1
ATOM 858 N N . CYS A 1 109 ? -9.126 1.902 19.310 1.00 66.56 109 CYS A N 1
ATOM 859 C CA . CYS A 1 109 ? -8.470 2.218 20.586 1.00 66.56 109 CYS A CA 1
ATOM 860 C C . CYS A 1 109 ? -9.089 3.436 21.308 1.00 66.56 109 CYS A C 1
ATOM 862 O O . CYS A 1 109 ? -8.977 3.537 22.525 1.00 66.56 109 CYS A O 1
ATOM 864 N N . ARG A 1 110 ? -9.748 4.341 20.570 1.00 52.34 110 ARG A N 1
ATOM 865 C CA . ARG A 1 110 ? -10.487 5.532 21.046 1.00 52.34 110 ARG A CA 1
ATOM 866 C C . ARG A 1 110 ? -12.014 5.337 21.184 1.00 52.34 110 ARG A C 1
ATOM 868 O O . ARG A 1 110 ? -12.672 6.087 21.882 1.00 52.34 110 ARG A O 1
ATOM 875 N N . PHE A 1 111 ? -12.600 4.346 20.525 1.00 41.38 111 PHE A N 1
ATOM 876 C CA . PHE A 1 111 ? -14.027 4.020 20.412 1.00 41.38 111 PHE A CA 1
ATOM 877 C C . PHE A 1 111 ? -14.429 3.061 21.536 1.00 41.38 111 PHE A C 1
ATOM 879 O O . PHE A 1 111 ? -15.615 2.823 21.736 1.00 41.38 111 PHE A O 1
ATOM 886 N N . SER A 1 112 ? -13.461 2.552 22.312 1.00 46.31 112 SER A N 1
ATOM 887 C CA . SER A 1 112 ? -13.726 2.101 23.679 1.00 46.31 112 SER A CA 1
ATOM 888 C C . SER A 1 112 ? -14.169 3.257 24.593 1.00 46.31 112 SER A C 1
ATOM 890 O O . SER A 1 112 ? -14.708 2.981 25.659 1.00 46.31 112 SER A O 1
ATOM 892 N N . SER A 1 113 ? -14.007 4.525 24.179 1.00 41.50 113 SER A N 1
ATOM 893 C CA . SER A 1 113 ? -14.439 5.709 24.935 1.00 41.50 113 SER A CA 1
ATOM 894 C C . SER A 1 113 ? -15.368 6.689 24.197 1.00 41.50 113 SER A C 1
ATOM 896 O O . SER A 1 113 ? -15.963 7.532 24.859 1.00 41.50 113 SER A O 1
ATOM 898 N N . ALA A 1 114 ? -15.576 6.593 22.880 1.00 41.66 114 ALA A N 1
ATOM 899 C CA . ALA A 1 114 ? -16.488 7.497 22.166 1.00 41.66 114 ALA A CA 1
ATOM 900 C C . ALA A 1 114 ? -17.089 6.821 20.928 1.00 41.66 114 ALA A C 1
ATOM 902 O O . ALA A 1 114 ? -16.479 6.799 19.866 1.00 41.66 114 ALA A O 1
ATOM 903 N N . LEU A 1 115 ? -18.270 6.227 21.081 1.00 44.88 115 LEU A N 1
ATOM 904 C CA . LEU A 1 115 ? -18.957 5.435 20.064 1.00 44.88 115 LEU A CA 1
ATOM 905 C C . LEU A 1 115 ? -20.073 6.292 19.448 1.00 44.88 115 LEU A C 1
ATOM 907 O O . LEU A 1 115 ? -21.090 6.504 20.099 1.00 44.88 115 LEU A O 1
ATOM 911 N N . GLY A 1 116 ? -19.918 6.790 18.216 1.00 37.47 116 GLY A N 1
ATOM 912 C CA . GLY A 1 116 ? -21.061 7.383 17.507 1.00 37.47 116 GLY A CA 1
ATOM 913 C C . GLY A 1 116 ? -20.764 8.254 16.286 1.00 37.47 116 GLY A C 1
ATOM 914 O O . GLY A 1 116 ? -20.378 9.406 16.429 1.00 37.47 116 GLY A O 1
ATOM 915 N N . GLY A 1 117 ? -21.088 7.717 15.104 1.00 36.56 117 GLY A N 1
ATOM 916 C CA . GLY A 1 117 ? -21.448 8.478 13.897 1.00 36.56 117 GLY A CA 1
ATOM 917 C C . GLY A 1 117 ? -20.303 8.769 12.921 1.00 36.56 117 GLY A C 1
ATOM 918 O O . GLY A 1 117 ? -19.233 9.189 13.327 1.00 36.56 117 GLY A O 1
ATOM 919 N N . LEU A 1 118 ? -20.425 8.620 11.603 1.00 41.69 118 LEU A N 1
ATOM 920 C CA . LEU A 1 118 ? -21.415 8.024 10.700 1.00 41.69 118 LEU A CA 1
ATOM 921 C C . LEU A 1 118 ? -20.734 8.021 9.309 1.00 41.69 118 LEU A C 1
ATOM 923 O O . LEU A 1 118 ? -19.901 8.877 9.021 1.00 41.69 118 LEU A O 1
ATOM 927 N N . MET A 1 119 ? -21.056 7.034 8.475 1.00 49.22 119 MET A N 1
ATOM 928 C CA . MET A 1 119 ? -20.519 6.818 7.123 1.00 49.22 119 MET A CA 1
ATOM 929 C C . MET A 1 119 ? -21.171 7.698 6.035 1.00 49.22 119 MET A C 1
ATOM 931 O O . MET A 1 119 ? -22.378 7.903 6.071 1.00 49.22 119 MET A O 1
ATOM 935 N N . SER A 1 120 ? -20.393 8.091 5.012 1.00 42.28 120 SER A N 1
ATOM 936 C CA . SER A 1 120 ? -20.726 8.164 3.556 1.00 42.28 120 SER A CA 1
ATOM 937 C C . SER A 1 120 ? -19.432 8.600 2.818 1.00 42.28 120 SER A C 1
ATOM 939 O O . SER A 1 120 ? -18.723 9.449 3.341 1.00 42.28 120 SER A O 1
ATOM 941 N N . ILE A 1 121 ? -18.852 8.011 1.757 1.00 48.81 121 ILE A N 1
ATOM 942 C CA . ILE A 1 121 ? -19.230 7.389 0.464 1.00 48.81 121 ILE A CA 1
ATOM 943 C C . ILE A 1 121 ? -19.865 8.373 -0.540 1.00 48.81 121 ILE A C 1
ATOM 945 O O . ILE A 1 121 ? -21.082 8.381 -0.667 1.00 48.81 121 ILE A O 1
ATOM 949 N N . ASN A 1 122 ? -19.025 9.182 -1.231 1.00 41.19 122 ASN A N 1
ATOM 950 C CA . ASN A 1 122 ? -19.074 9.474 -2.696 1.00 41.19 122 ASN A CA 1
ATOM 951 C C . ASN A 1 122 ? -18.174 10.633 -3.235 1.00 41.19 122 ASN A C 1
ATOM 953 O O . ASN A 1 122 ? -18.469 11.201 -4.281 1.00 41.19 122 ASN A O 1
ATOM 957 N N . CYS A 1 123 ? -17.025 10.974 -2.632 1.00 45.16 123 CYS A N 1
ATOM 958 C CA . CYS A 1 123 ? -16.194 12.111 -3.110 1.00 45.16 123 CYS A CA 1
ATOM 959 C C . CYS A 1 123 ? -15.100 11.790 -4.166 1.00 45.16 123 CYS A C 1
ATOM 961 O O . CYS A 1 123 ? -14.233 12.624 -4.412 1.00 45.16 123 CYS A O 1
ATOM 963 N N . TRP A 1 124 ? -15.087 10.604 -4.790 1.00 40.41 124 TRP A N 1
ATOM 964 C CA . TRP A 1 124 ? -13.905 10.092 -5.525 1.00 40.41 124 TRP A CA 1
ATOM 965 C C . TRP A 1 124 ? -13.799 10.457 -7.013 1.00 40.41 124 TRP A C 1
ATOM 967 O O . TRP A 1 124 ? -12.707 10.411 -7.577 1.00 40.41 124 TRP A O 1
ATOM 977 N N . GLN A 1 125 ? -14.894 10.836 -7.666 1.00 47.84 125 GLN A N 1
ATOM 978 C CA . GLN A 1 125 ? -14.896 11.075 -9.115 1.00 47.84 125 GLN A CA 1
ATOM 979 C C . GLN A 1 125 ? -14.086 12.303 -9.599 1.00 47.84 125 GLN A C 1
ATOM 981 O O . GLN A 1 125 ? -13.469 12.192 -10.658 1.00 47.84 125 GLN A O 1
ATOM 986 N N . PRO A 1 126 ? -13.988 13.440 -8.876 1.00 55.44 126 PRO A N 1
ATOM 987 C CA . PRO A 1 126 ? -13.294 14.613 -9.417 1.00 55.44 126 PRO A CA 1
ATOM 988 C C . PRO A 1 126 ? -11.757 14.521 -9.367 1.00 55.44 126 PRO A C 1
ATOM 990 O O . PRO A 1 126 ? -11.087 15.100 -10.218 1.00 55.44 126 PRO A O 1
ATOM 993 N N . LEU A 1 127 ? -11.170 13.768 -8.425 1.00 53.19 127 LEU A N 1
ATOM 994 C CA . LEU A 1 127 ? -9.705 13.694 -8.272 1.00 53.19 127 LEU A CA 1
ATOM 995 C C . LEU A 1 127 ? -9.027 12.789 -9.311 1.00 53.19 127 LEU A C 1
ATOM 997 O O . LEU A 1 127 ? -7.909 13.077 -9.731 1.00 53.19 127 LEU A O 1
ATOM 1001 N N . VAL A 1 128 ? -9.708 11.732 -9.762 1.00 53.41 128 VAL A N 1
ATOM 1002 C CA . VAL A 1 128 ? -9.203 10.846 -10.827 1.00 53.41 128 VAL A CA 1
ATOM 1003 C C . VAL A 1 128 ? -9.223 11.550 -12.188 1.00 53.41 128 VAL A C 1
ATOM 1005 O O . VAL A 1 128 ? -8.325 11.349 -12.999 1.00 53.41 128 VAL A O 1
ATOM 1008 N N . LEU A 1 129 ? -10.199 12.429 -12.432 1.00 59.69 129 LEU A N 1
ATOM 1009 C CA . LEU A 1 129 ? -10.260 13.215 -13.669 1.00 59.69 129 LEU A CA 1
ATOM 1010 C C . LEU A 1 129 ? -9.140 14.265 -13.749 1.00 59.69 129 LEU A C 1
ATOM 1012 O O . LEU A 1 129 ? -8.624 14.528 -14.834 1.00 59.69 129 LEU A O 1
ATOM 1016 N N . LEU A 1 130 ? -8.713 14.822 -12.611 1.00 60.38 130 LEU A N 1
ATOM 1017 C CA . LEU A 1 130 ? -7.662 15.840 -12.570 1.00 60.38 130 LEU A CA 1
ATOM 1018 C C . LEU A 1 130 ? -6.269 15.277 -12.913 1.00 60.38 130 LEU A C 1
ATOM 1020 O O . LEU A 1 130 ? -5.498 15.936 -13.609 1.00 60.38 130 LEU A O 1
ATOM 1024 N N . SER A 1 131 ? -5.938 14.058 -12.468 1.00 57.72 131 SER A N 1
ATOM 1025 C CA . SER A 1 131 ? -4.631 13.444 -12.752 1.00 57.72 131 SER A CA 1
ATOM 1026 C C . SER A 1 131 ? -4.476 13.030 -14.218 1.00 57.72 131 SER A C 1
ATOM 1028 O O . SER A 1 131 ? -3.395 13.188 -14.784 1.00 57.72 131 SER A O 1
ATOM 1030 N N . VAL A 1 132 ? -5.556 12.563 -14.854 1.00 60.12 132 VAL A N 1
ATOM 1031 C CA . VAL A 1 132 ? -5.573 12.237 -16.291 1.00 60.12 132 VAL A CA 1
ATOM 1032 C C . VAL A 1 132 ? -5.384 13.498 -17.142 1.00 60.12 132 VAL A C 1
ATOM 1034 O O . VAL A 1 132 ? -4.643 13.471 -18.123 1.00 60.12 132 VAL A O 1
ATOM 1037 N N . LEU A 1 133 ? -5.986 14.622 -16.739 1.00 66.12 133 LEU A N 1
ATOM 1038 C CA . LEU A 1 133 ? -5.866 15.892 -17.458 1.00 66.12 133 LEU A CA 1
ATOM 1039 C C . LEU A 1 133 ? -4.428 16.447 -17.436 1.00 66.12 133 LEU A C 1
ATOM 1041 O O . LEU A 1 133 ? -3.930 16.911 -18.459 1.00 66.12 133 LEU A O 1
ATOM 1045 N N . LEU A 1 134 ? -3.741 16.351 -16.292 1.00 62.81 134 LEU A N 1
ATOM 1046 C CA . LEU A 1 134 ? -2.355 16.816 -16.136 1.00 62.81 134 LEU A CA 1
ATOM 1047 C C . LEU A 1 134 ? -1.355 15.986 -16.957 1.00 62.81 134 LEU A C 1
ATOM 1049 O O . LEU A 1 134 ? -0.423 16.548 -17.530 1.00 62.81 134 LEU A O 1
ATOM 1053 N N . ALA A 1 135 ? -1.561 14.669 -17.061 1.00 55.97 135 ALA A N 1
ATOM 1054 C CA . ALA A 1 135 ? -0.702 13.793 -17.862 1.00 55.97 135 ALA A CA 1
ATOM 1055 C C . ALA A 1 135 ? -0.836 14.051 -19.376 1.00 55.97 135 ALA A C 1
ATOM 1057 O O . ALA A 1 135 ? 0.145 13.961 -20.110 1.00 55.97 135 ALA A O 1
ATOM 1058 N N . ALA A 1 136 ? -2.029 14.424 -19.852 1.00 58.41 136 ALA A N 1
ATOM 1059 C CA . ALA A 1 136 ? -2.245 14.748 -21.263 1.00 58.41 136 ALA A CA 1
ATOM 1060 C C . ALA A 1 136 ? -1.503 16.028 -21.703 1.00 58.41 136 ALA A C 1
ATOM 1062 O O . ALA A 1 136 ? -1.102 16.151 -22.860 1.00 58.41 136 ALA A O 1
ATOM 1063 N N . GLN A 1 137 ? -1.281 16.972 -20.784 1.00 64.12 137 GLN A N 1
ATOM 1064 C CA . GLN A 1 137 ? -0.674 18.268 -21.094 1.00 64.12 137 GLN A CA 1
ATOM 1065 C C . GLN A 1 137 ? 0.852 18.216 -21.264 1.00 64.12 137 GLN A C 1
ATOM 1067 O O . GLN A 1 137 ? 1.396 19.016 -22.022 1.00 64.12 137 GLN A O 1
ATOM 1072 N N . SER A 1 138 ? 1.551 17.270 -20.624 1.00 61.00 138 SER A N 1
ATOM 1073 C CA . SER A 1 138 ? 3.015 17.154 -20.742 1.00 61.00 138 SER A CA 1
ATOM 1074 C C . SER A 1 138 ? 3.477 16.523 -22.056 1.00 61.00 138 SER A C 1
ATOM 1076 O O . SER A 1 138 ? 4.596 16.766 -22.495 1.00 61.00 138 SER A O 1
ATOM 1078 N N . VAL A 1 139 ? 2.630 15.714 -22.697 1.00 56.16 139 VAL A N 1
ATOM 1079 C CA . VAL A 1 139 ? 2.963 15.054 -23.971 1.00 56.16 139 VAL A CA 1
ATOM 1080 C C . VAL A 1 139 ? 2.906 16.048 -25.135 1.00 56.16 139 VAL A C 1
ATOM 1082 O O . VAL A 1 139 ? 3.742 16.001 -26.034 1.00 56.16 139 VAL A O 1
ATOM 1085 N N . ALA A 1 140 ? 1.976 17.006 -25.093 1.00 57.47 140 ALA A N 1
ATOM 1086 C CA . ALA A 1 140 ? 1.822 18.011 -26.144 1.00 57.47 140 ALA A CA 1
ATOM 1087 C C . ALA A 1 140 ? 3.021 18.976 -26.243 1.00 57.47 140 ALA A C 1
ATOM 1089 O O . ALA A 1 140 ? 3.364 19.422 -27.335 1.00 57.47 140 ALA A O 1
ATOM 1090 N N . THR A 1 141 ? 3.691 19.278 -25.128 1.00 59.00 141 THR A N 1
ATOM 1091 C CA . THR A 1 141 ? 4.819 20.222 -25.094 1.00 59.00 141 THR A CA 1
ATOM 1092 C C . THR A 1 141 ? 6.142 19.617 -25.566 1.00 59.00 141 THR A C 1
ATOM 1094 O O . THR A 1 141 ? 7.004 20.352 -26.043 1.00 59.00 141 THR A O 1
ATOM 1097 N N . GLN A 1 142 ? 6.311 18.293 -25.502 1.00 53.00 142 GLN A N 1
ATOM 1098 C CA . GLN A 1 142 ? 7.570 17.629 -25.867 1.00 53.00 142 GLN A CA 1
ATOM 1099 C C . GLN A 1 142 ? 7.725 17.406 -27.385 1.00 53.00 142 GLN A C 1
ATOM 1101 O O . GLN A 1 142 ? 8.839 17.308 -27.896 1.00 53.00 142 GLN A O 1
ATOM 1106 N N . GLN A 1 143 ? 6.619 17.384 -28.133 1.00 51.12 143 GLN A N 1
ATOM 1107 C CA . GLN A 1 143 ? 6.638 17.165 -29.583 1.00 51.12 143 GLN A CA 1
ATOM 1108 C C . GLN A 1 143 ? 7.090 18.407 -30.374 1.00 51.12 143 GLN A C 1
ATOM 1110 O O . GLN A 1 143 ? 7.572 18.295 -31.499 1.00 51.12 143 GLN A O 1
ATOM 1115 N N . GLN A 1 144 ? 6.976 19.597 -29.781 1.00 54.03 144 GLN A N 1
ATOM 1116 C CA . GLN A 1 144 ? 7.225 20.867 -30.464 1.00 54.03 144 GLN A CA 1
ATOM 1117 C C . GLN A 1 144 ? 8.715 21.258 -30.497 1.00 54.03 144 GLN A C 1
ATOM 1119 O O . GLN A 1 144 ? 9.121 22.043 -31.347 1.00 54.03 144 GLN A O 1
ATOM 1124 N N . SER A 1 145 ? 9.552 20.678 -29.627 1.00 52.69 145 SER A N 1
ATOM 1125 C CA . SER A 1 145 ? 10.993 20.972 -29.565 1.00 52.69 145 SER A CA 1
ATOM 1126 C C . SER A 1 145 ? 11.846 20.177 -30.559 1.00 52.69 145 SER A C 1
ATOM 1128 O O . SER A 1 145 ? 12.960 20.591 -30.866 1.00 52.69 145 SER A O 1
ATOM 1130 N N . HIS A 1 146 ? 11.350 19.051 -31.083 1.00 45.66 146 HIS A N 1
ATOM 1131 C CA . HIS A 1 146 ? 12.105 18.210 -32.025 1.00 45.66 146 HIS A CA 1
ATOM 1132 C C . HIS A 1 146 ? 12.076 18.719 -33.474 1.00 45.66 146 HIS A C 1
ATOM 1134 O O . HIS A 1 146 ? 12.986 18.412 -34.241 1.00 45.66 146 HIS A O 1
ATOM 1140 N N . ALA A 1 147 ? 11.079 19.526 -33.848 1.00 48.19 147 ALA A N 1
ATOM 1141 C CA . ALA A 1 147 ? 10.960 20.061 -35.205 1.00 48.19 147 ALA A CA 1
ATOM 1142 C C . ALA A 1 147 ? 12.016 21.138 -35.530 1.00 48.19 147 ALA A C 1
ATOM 1144 O O . ALA A 1 147 ? 12.341 21.348 -36.693 1.00 48.19 147 ALA A O 1
ATOM 1145 N N . SER A 1 148 ? 12.590 21.790 -34.516 1.00 51.38 148 SER A N 1
ATOM 1146 C CA . SER A 1 148 ? 13.448 22.971 -34.688 1.00 51.38 148 SER A CA 1
ATOM 1147 C C . SER A 1 148 ? 14.931 22.665 -34.953 1.00 51.38 148 SER A C 1
ATOM 1149 O O . SER A 1 148 ? 15.700 23.589 -35.192 1.00 51.38 148 SER A O 1
ATOM 1151 N N . LEU A 1 149 ? 15.367 21.402 -34.866 1.00 48.22 149 LEU A N 1
ATOM 1152 C CA . LEU A 1 149 ? 16.796 21.031 -34.843 1.00 48.22 149 LEU A CA 1
ATOM 1153 C C . LEU A 1 149 ? 17.337 20.407 -36.145 1.00 48.22 149 LEU A C 1
ATOM 1155 O O . LEU A 1 149 ? 18.513 20.059 -36.201 1.00 48.22 149 LEU A O 1
ATOM 1159 N N . MET A 1 150 ? 16.521 20.269 -37.194 1.00 42.78 150 MET A N 1
ATOM 1160 C CA . MET A 1 150 ? 16.896 19.556 -38.431 1.00 42.78 150 MET A CA 1
ATOM 1161 C C . MET A 1 150 ? 17.463 20.440 -39.566 1.00 42.78 150 MET A C 1
ATOM 1163 O O . MET A 1 150 ? 17.776 19.910 -40.626 1.00 42.78 150 MET A O 1
ATOM 1167 N N . GLU A 1 151 ? 17.640 21.755 -39.387 1.00 41.97 151 GLU A N 1
ATOM 1168 C CA . GLU A 1 151 ? 17.857 22.682 -40.523 1.00 41.97 151 GLU A CA 1
ATOM 1169 C C . GLU A 1 151 ? 19.290 23.224 -40.739 1.00 41.97 151 GLU A C 1
ATOM 1171 O O . GLU A 1 151 ? 19.459 24.264 -41.368 1.00 41.97 151 GLU A O 1
ATOM 1176 N N . LEU A 1 152 ? 20.363 22.565 -40.276 1.00 40.41 152 LEU A N 1
ATOM 1177 C CA . LEU A 1 152 ? 21.731 23.064 -40.533 1.00 40.41 152 LEU A CA 1
ATOM 1178 C C . LEU A 1 152 ? 22.708 21.961 -40.966 1.00 40.41 152 LEU A C 1
ATOM 1180 O O . LEU A 1 152 ? 23.231 21.206 -40.152 1.00 40.41 152 LEU A O 1
ATOM 1184 N N . THR A 1 153 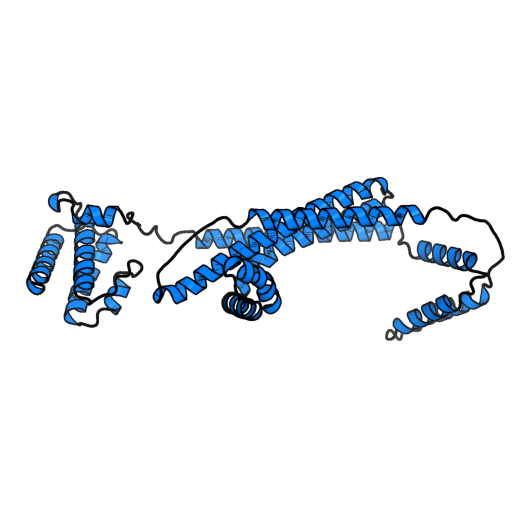? 22.995 21.909 -42.270 1.00 43.91 153 THR A N 1
ATOM 1185 C CA . THR A 1 153 ? 24.110 21.150 -42.867 1.00 43.91 153 THR A CA 1
ATOM 1186 C C . THR A 1 153 ? 24.884 22.042 -43.839 1.00 43.91 153 THR A C 1
ATOM 1188 O O . THR A 1 153 ? 24.344 22.405 -44.878 1.00 43.91 153 THR A O 1
ATOM 1191 N N . VAL A 1 154 ? 26.153 22.368 -43.543 1.00 38.69 154 VAL A N 1
ATOM 1192 C CA . VAL A 1 154 ? 27.123 22.933 -44.510 1.00 38.69 154 VAL A CA 1
ATOM 1193 C C . VAL A 1 154 ? 28.542 22.388 -44.239 1.00 38.69 154 VAL A C 1
ATOM 1195 O O . VAL A 1 154 ? 28.898 22.030 -43.124 1.00 38.69 154 VAL A O 1
ATOM 1198 N N . THR A 1 155 ? 29.296 22.277 -45.332 1.00 40.88 155 THR A N 1
ATOM 1199 C CA . THR A 1 155 ? 30.514 21.523 -45.689 1.00 40.88 155 THR A CA 1
ATOM 1200 C C . THR A 1 155 ? 31.890 22.038 -45.201 1.00 40.88 155 THR A C 1
ATOM 1202 O O . THR A 1 155 ? 32.078 23.243 -45.109 1.00 40.88 155 THR A O 1
ATOM 1205 N N . ARG A 1 156 ? 32.844 21.083 -45.023 1.00 37.41 156 ARG A N 1
ATOM 1206 C CA . ARG A 1 156 ? 34.348 21.057 -45.167 1.00 37.41 156 ARG A CA 1
ATOM 1207 C C . ARG A 1 156 ? 35.120 22.392 -45.346 1.00 37.41 156 ARG A C 1
ATOM 1209 O O . ARG A 1 156 ? 34.676 23.242 -46.094 1.00 37.41 156 ARG A O 1
ATOM 1216 N N . SER A 1 157 ? 36.376 22.594 -44.909 1.00 45.66 157 SER A N 1
ATOM 1217 C CA . SER A 1 157 ? 37.459 21.749 -44.352 1.00 45.66 157 SER A CA 1
ATOM 1218 C C . SER A 1 157 ? 38.637 22.643 -43.915 1.00 45.66 157 SER A C 1
ATOM 1220 O O . SER A 1 157 ? 39.031 23.499 -44.699 1.00 45.66 157 SER A O 1
ATOM 1222 N N . ASN A 1 158 ? 39.269 22.374 -42.766 1.00 39.94 158 ASN A N 1
ATOM 1223 C CA . ASN A 1 158 ? 40.676 22.718 -42.502 1.00 39.94 158 ASN A CA 1
ATOM 1224 C C . ASN A 1 158 ? 41.293 21.690 -41.529 1.00 39.94 158 ASN A C 1
ATOM 1226 O O . ASN A 1 158 ? 40.569 21.153 -40.686 1.00 39.94 158 ASN A O 1
ATOM 1230 N N . PRO A 1 159 ? 42.589 21.352 -41.667 1.00 45.91 159 PRO A N 1
ATOM 1231 C CA . PRO A 1 159 ? 43.236 20.323 -40.855 1.00 45.91 159 PRO A CA 1
ATOM 1232 C C . PRO A 1 159 ? 43.448 20.779 -39.402 1.00 45.91 159 PRO A C 1
ATOM 1234 O O . PRO A 1 159 ? 43.822 21.918 -39.137 1.00 45.91 159 PRO A O 1
ATOM 1237 N N . LEU A 1 160 ? 43.184 19.857 -38.470 1.00 47.84 160 LEU A N 1
ATOM 1238 C CA . LEU A 1 160 ? 43.283 20.027 -37.018 1.00 47.84 160 LEU A CA 1
ATOM 1239 C C . LEU A 1 160 ? 44.692 20.411 -36.545 1.00 47.84 160 LEU A C 1
ATOM 1241 O O . LEU A 1 160 ? 45.678 19.837 -37.000 1.00 47.84 160 LEU A O 1
ATOM 1245 N N . ASN A 1 161 ? 44.765 21.254 -35.510 1.00 54.16 161 ASN A N 1
ATOM 1246 C CA . ASN A 1 161 ? 45.940 21.345 -34.644 1.00 54.16 161 ASN A CA 1
ATOM 1247 C C . ASN A 1 161 ? 45.974 20.115 -33.713 1.00 54.16 161 ASN A C 1
ATOM 1249 O O . ASN A 1 161 ? 45.359 20.098 -32.647 1.00 54.16 161 ASN A O 1
ATOM 1253 N N . SER A 1 162 ? 46.625 19.045 -34.169 1.00 54.12 162 SER A N 1
ATOM 1254 C CA . SER A 1 162 ? 46.710 17.748 -33.485 1.00 54.12 162 SER A CA 1
ATOM 1255 C C . SER A 1 162 ? 47.650 17.725 -32.272 1.00 54.12 162 SER A C 1
ATOM 1257 O O . SER A 1 162 ? 47.630 16.751 -31.520 1.00 54.12 162 SER A O 1
ATOM 1259 N N . GLU A 1 163 ? 48.464 18.764 -32.064 1.00 59.78 163 GLU A N 1
ATOM 1260 C CA . GLU A 1 163 ? 49.528 18.761 -31.049 1.00 59.78 163 GLU A CA 1
ATOM 1261 C C . GLU A 1 163 ? 48.978 18.886 -29.619 1.00 59.78 163 GLU A C 1
ATOM 1263 O O . GLU A 1 163 ? 49.314 18.071 -28.761 1.00 59.78 163 GLU A O 1
ATOM 1268 N N . GLY A 1 164 ? 48.036 19.803 -29.367 1.00 61.97 164 GLY A N 1
ATOM 1269 C CA . GLY A 1 164 ? 47.485 20.007 -28.015 1.00 61.97 164 GLY A CA 1
ATOM 1270 C C . GLY A 1 164 ? 46.612 18.853 -27.497 1.00 61.97 164 GLY A C 1
ATOM 1271 O O . GLY A 1 164 ? 46.450 18.671 -26.292 1.00 61.97 164 GLY A O 1
ATOM 1272 N N . LEU A 1 165 ? 46.051 18.042 -28.396 1.00 58.31 165 LEU A N 1
ATOM 1273 C CA . LEU A 1 165 ? 45.225 16.888 -28.034 1.00 58.31 165 LEU A CA 1
ATOM 1274 C C . LEU A 1 165 ? 46.075 15.662 -27.673 1.00 58.31 165 LEU A C 1
ATOM 1276 O O . LEU A 1 165 ? 45.733 14.929 -26.744 1.00 58.31 165 LEU A O 1
ATOM 1280 N N . ALA A 1 166 ? 47.172 15.439 -28.402 1.00 66.25 166 ALA A N 1
ATOM 1281 C CA . ALA A 1 166 ? 48.117 14.369 -28.099 1.00 66.25 166 ALA A CA 1
ATOM 1282 C C . ALA A 1 166 ? 48.726 14.561 -26.702 1.00 66.25 166 ALA A C 1
ATOM 1284 O O . ALA A 1 166 ? 48.842 13.598 -25.947 1.00 66.25 166 ALA A O 1
ATOM 1285 N N . GLU A 1 167 ? 49.015 15.809 -26.327 1.00 67.94 167 GLU A N 1
ATOM 1286 C CA . GLU A 1 167 ? 49.510 16.175 -24.999 1.00 67.94 167 GLU A CA 1
ATOM 1287 C C . GLU A 1 167 ? 48.467 15.911 -23.896 1.00 67.94 167 GLU A C 1
ATOM 1289 O O . GLU A 1 167 ? 48.792 15.361 -22.843 1.00 67.94 167 GLU A O 1
ATOM 1294 N N . LEU A 1 168 ? 47.183 16.181 -24.161 1.00 64.19 168 LEU A N 1
ATOM 1295 C CA . LEU A 1 168 ? 46.093 15.916 -23.215 1.00 64.19 168 LEU A CA 1
ATOM 1296 C C . LEU A 1 168 ? 45.841 14.406 -23.038 1.00 64.19 168 LEU A C 1
ATOM 1298 O O . LEU A 1 168 ? 45.728 13.926 -21.911 1.00 64.19 168 LEU A O 1
ATOM 1302 N N . LEU A 1 169 ? 45.832 13.624 -24.121 1.00 64.44 169 LEU A N 1
ATOM 1303 C CA . LEU A 1 169 ? 45.705 12.159 -24.059 1.00 64.44 169 LEU A CA 1
ATOM 1304 C C . LEU A 1 169 ? 46.918 11.496 -23.395 1.00 64.44 169 LEU A C 1
ATOM 1306 O O . LEU A 1 169 ? 46.745 10.578 -22.590 1.00 64.44 169 LEU A O 1
ATOM 1310 N N . ALA A 1 170 ? 48.130 11.986 -23.669 1.00 70.25 170 ALA A N 1
ATOM 1311 C CA . ALA A 1 170 ? 49.338 11.566 -22.966 1.00 70.25 170 ALA A CA 1
ATOM 1312 C C . ALA A 1 170 ? 49.248 11.898 -21.469 1.00 70.25 170 ALA A C 1
ATOM 1314 O O . ALA A 1 170 ? 49.602 11.062 -20.643 1.00 70.25 170 ALA A O 1
ATOM 1315 N N . SER A 1 171 ? 48.688 13.055 -21.099 1.00 64.00 171 SER A N 1
ATOM 1316 C CA . SER A 1 171 ? 48.489 13.426 -19.693 1.00 64.00 171 SER A CA 1
ATOM 1317 C C . SER A 1 171 ? 47.472 12.540 -18.968 1.00 64.00 171 SER A C 1
ATOM 1319 O O . SER A 1 171 ? 47.659 12.274 -17.791 1.00 64.00 171 SER A O 1
ATOM 1321 N N . VAL A 1 172 ? 46.437 12.037 -19.660 1.00 59.91 172 VAL A N 1
ATOM 1322 C CA . VAL A 1 172 ? 45.398 11.157 -19.084 1.00 59.91 172 VAL A CA 1
ATOM 1323 C C . VAL A 1 172 ? 45.870 9.705 -18.985 1.00 59.91 172 VAL A C 1
ATOM 1325 O O . VAL A 1 172 ? 45.522 9.002 -18.041 1.00 59.91 172 VAL A O 1
ATOM 1328 N N . THR A 1 173 ? 46.681 9.251 -19.940 1.00 65.44 173 THR A N 1
ATOM 1329 C CA . THR A 1 173 ? 47.225 7.882 -19.956 1.00 65.44 173 THR A CA 1
ATOM 1330 C C . THR A 1 173 ? 48.469 7.717 -19.085 1.00 65.44 173 THR A C 1
ATOM 1332 O O . THR A 1 173 ? 48.729 6.611 -18.621 1.00 65.44 173 THR A O 1
ATOM 1335 N N . THR A 1 174 ? 49.201 8.801 -18.802 1.00 61.38 174 THR A N 1
ATOM 1336 C CA . THR A 1 174 ? 50.322 8.808 -17.843 1.00 61.38 174 THR A CA 1
ATOM 1337 C C . THR A 1 174 ? 49.907 9.161 -16.413 1.00 61.38 174 THR A C 1
ATOM 1339 O O . THR A 1 174 ? 50.787 9.281 -15.559 1.00 61.38 174 THR A O 1
ATOM 1342 N N . ILE A 1 175 ? 48.600 9.273 -16.113 1.00 55.53 175 ILE A N 1
ATOM 1343 C CA . ILE A 1 175 ? 48.107 9.323 -14.726 1.00 55.53 175 ILE A CA 1
ATOM 1344 C C . ILE A 1 175 ? 48.453 7.984 -14.075 1.00 55.53 175 ILE A C 1
ATOM 1346 O O . ILE A 1 175 ? 47.710 7.005 -14.137 1.00 55.53 175 ILE A O 1
ATOM 1350 N N . ASN A 1 176 ? 49.652 7.961 -13.497 1.00 50.25 176 ASN A N 1
ATOM 1351 C CA . ASN A 1 176 ? 50.152 6.924 -12.623 1.00 50.25 176 ASN A CA 1
ATOM 1352 C C . ASN A 1 176 ? 49.114 6.671 -11.529 1.00 50.25 176 ASN A C 1
ATOM 1354 O O . ASN A 1 176 ? 48.383 7.574 -11.132 1.00 50.25 176 ASN A O 1
ATOM 1358 N N . SER A 1 177 ? 49.079 5.428 -11.071 1.00 52.69 177 SER A N 1
ATOM 1359 C CA . SER A 1 177 ? 48.106 4.747 -10.209 1.00 52.69 177 SER A CA 1
ATOM 1360 C C . SER A 1 177 ? 47.734 5.380 -8.851 1.00 52.69 177 SER A C 1
ATOM 1362 O O . SER A 1 177 ? 47.257 4.665 -7.972 1.00 52.69 177 SER A O 1
ATOM 1364 N N . ASP A 1 178 ? 47.897 6.685 -8.651 1.00 50.72 178 ASP A N 1
ATOM 1365 C CA . ASP A 1 178 ? 47.312 7.412 -7.527 1.00 50.72 178 ASP A CA 1
ATOM 1366 C C . ASP A 1 178 ? 45.832 7.691 -7.832 1.00 50.72 178 ASP A C 1
ATOM 1368 O O . ASP A 1 178 ? 45.436 8.712 -8.395 1.00 50.72 178 ASP A O 1
ATOM 1372 N N . ALA A 1 179 ? 45.003 6.712 -7.471 1.00 48.50 179 ALA A N 1
ATOM 1373 C CA . ALA A 1 179 ? 43.575 6.590 -7.761 1.00 48.50 179 ALA A CA 1
ATOM 1374 C C . ALA A 1 179 ? 42.653 7.676 -7.155 1.00 48.50 179 ALA A C 1
ATOM 1376 O O . ALA A 1 179 ? 41.431 7.538 -7.206 1.00 48.50 179 ALA A O 1
ATOM 1377 N N . ASP A 1 180 ? 43.187 8.765 -6.600 1.00 49.62 180 ASP A N 1
ATOM 1378 C CA . ASP A 1 180 ? 42.416 9.625 -5.696 1.00 49.62 180 ASP A CA 1
ATOM 1379 C C . ASP A 1 180 ? 41.733 10.835 -6.343 1.00 49.62 180 ASP A C 1
ATOM 1381 O O . ASP A 1 180 ? 40.942 11.510 -5.679 1.00 49.62 180 ASP A O 1
ATOM 1385 N N . LYS A 1 181 ? 41.977 11.152 -7.624 1.00 62.69 181 LYS A N 1
ATOM 1386 C CA . LYS A 1 181 ? 41.397 12.374 -8.226 1.00 62.69 181 LYS A CA 1
ATOM 1387 C C . LYS A 1 181 ? 40.865 12.203 -9.654 1.00 62.69 181 LYS A C 1
ATOM 1389 O O . LYS A 1 181 ? 41.294 12.919 -10.558 1.00 62.69 181 LYS A O 1
ATOM 1394 N N . PRO A 1 182 ? 39.825 11.369 -9.865 1.00 62.50 182 PRO A N 1
ATOM 1395 C CA . PRO A 1 182 ? 39.107 11.305 -11.149 1.00 62.50 182 PRO A CA 1
ATOM 1396 C C . PRO A 1 182 ? 38.541 12.671 -11.587 1.00 62.50 182 PRO A C 1
ATOM 1398 O O . PRO A 1 182 ? 38.332 12.930 -12.772 1.00 62.50 182 PRO A O 1
ATOM 1401 N N . TRP A 1 183 ? 38.336 13.581 -10.632 1.00 67.50 183 TRP A N 1
ATOM 1402 C CA . TRP A 1 183 ? 37.829 14.927 -10.873 1.00 67.50 183 TRP A CA 1
ATOM 1403 C C . TRP A 1 183 ? 38.805 15.858 -11.597 1.00 67.50 183 TRP A C 1
ATOM 1405 O O . TRP A 1 183 ? 38.349 16.804 -12.235 1.00 67.50 183 TRP A O 1
ATOM 1415 N N . ASP A 1 184 ? 40.115 15.621 -11.536 1.00 68.12 184 ASP A N 1
ATOM 1416 C CA . ASP A 1 184 ? 41.087 16.532 -12.151 1.00 68.12 184 ASP A CA 1
ATOM 1417 C C . ASP A 1 184 ? 41.242 16.271 -13.659 1.00 68.12 184 ASP A C 1
ATOM 1419 O O . ASP A 1 184 ? 41.314 17.225 -14.434 1.00 68.12 184 ASP A O 1
ATOM 1423 N N . ALA A 1 185 ? 41.115 15.014 -14.101 1.00 64.81 185 ALA A N 1
ATOM 1424 C CA . ALA A 1 185 ? 40.983 14.677 -15.521 1.00 64.81 185 ALA A CA 1
ATOM 1425 C C . ALA A 1 185 ? 39.704 15.281 -16.132 1.00 64.81 185 ALA A C 1
ATOM 1427 O O . ALA A 1 185 ? 39.732 15.848 -17.225 1.00 64.81 185 ALA A O 1
ATOM 1428 N N . LEU A 1 186 ? 38.586 15.246 -15.394 1.00 66.44 186 LEU A N 1
ATOM 1429 C CA . LEU A 1 186 ? 37.335 15.881 -15.816 1.00 66.44 186 LEU A CA 1
ATOM 1430 C C . LEU A 1 186 ? 37.470 17.412 -15.905 1.00 66.44 186 LEU A C 1
ATOM 1432 O O . LEU A 1 186 ? 36.957 18.022 -16.841 1.00 66.44 186 LEU A O 1
ATOM 1436 N N . LYS A 1 187 ? 38.171 18.053 -14.960 1.00 72.44 187 LYS A N 1
ATOM 1437 C CA . LYS A 1 187 ? 38.435 19.501 -15.011 1.00 72.44 187 LYS A CA 1
ATOM 1438 C C . LYS A 1 187 ? 39.329 19.883 -16.188 1.00 72.44 187 LYS A C 1
ATOM 1440 O O . LYS A 1 187 ? 39.045 20.892 -16.824 1.00 72.44 187 LYS A O 1
ATOM 1445 N N . ALA A 1 188 ? 40.361 19.093 -16.491 1.00 67.62 188 ALA A N 1
ATOM 1446 C CA . ALA A 1 188 ? 41.226 19.310 -17.650 1.00 67.62 188 ALA A CA 1
ATOM 1447 C C . ALA A 1 188 ? 40.440 19.177 -18.966 1.00 67.62 188 ALA A C 1
ATOM 1449 O O . ALA A 1 188 ? 40.538 20.044 -19.834 1.00 67.62 188 ALA A O 1
ATOM 1450 N N . LEU A 1 189 ? 39.567 18.169 -19.065 1.00 69.19 189 LEU A N 1
ATOM 1451 C CA . LEU A 1 189 ? 38.640 18.001 -20.186 1.00 69.19 189 LEU A CA 1
ATOM 1452 C C . LEU A 1 189 ? 37.686 19.200 -20.325 1.00 69.19 189 LEU A C 1
ATOM 1454 O O . LEU A 1 189 ? 37.491 19.716 -21.422 1.00 69.19 189 LEU A O 1
ATOM 1458 N N . LEU A 1 190 ? 37.100 19.668 -19.218 1.00 71.62 190 LEU A N 1
ATOM 1459 C CA . LEU A 1 190 ? 36.197 20.824 -19.208 1.00 71.62 190 LEU A CA 1
ATOM 1460 C C . LEU A 1 190 ? 36.915 22.136 -19.549 1.00 71.62 190 LEU A C 1
ATOM 1462 O O . LEU A 1 190 ? 36.333 22.994 -20.210 1.00 71.62 190 LEU A O 1
ATOM 1466 N N . ALA A 1 191 ? 38.159 22.312 -19.104 1.00 70.38 191 ALA A N 1
ATOM 1467 C CA . ALA A 1 191 ? 38.982 23.470 -19.438 1.00 70.38 191 ALA A CA 1
ATOM 1468 C C . ALA A 1 191 ? 39.351 23.476 -20.926 1.00 70.38 191 ALA A C 1
ATOM 1470 O O . ALA A 1 191 ? 39.242 24.513 -21.578 1.00 70.38 191 ALA A O 1
ATOM 1471 N N . TRP A 1 192 ? 39.684 22.310 -21.481 1.00 73.62 192 TRP A N 1
ATOM 1472 C CA . TRP A 1 192 ? 39.897 22.141 -22.913 1.00 73.62 192 TRP A CA 1
ATOM 1473 C C . TRP A 1 192 ? 38.622 22.416 -23.721 1.00 73.62 192 TRP A C 1
ATOM 1475 O O . TRP A 1 192 ? 38.662 23.216 -24.651 1.00 73.62 192 TRP A O 1
ATOM 1485 N N . LEU A 1 193 ? 37.468 21.873 -23.311 1.00 68.69 193 LEU A N 1
ATOM 1486 C CA . LEU A 1 193 ? 36.162 22.163 -23.925 1.00 68.69 193 LEU A CA 1
ATOM 1487 C C . LEU A 1 193 ? 35.845 23.666 -23.939 1.00 68.69 193 LEU A C 1
ATOM 1489 O O . LEU A 1 193 ? 35.306 24.171 -24.918 1.00 68.69 193 LEU A O 1
ATOM 1493 N N . LYS A 1 194 ? 36.203 24.393 -22.873 1.00 72.00 194 LYS A N 1
ATOM 1494 C CA . LYS A 1 194 ? 36.056 25.856 -22.792 1.00 72.00 194 LYS A CA 1
ATOM 1495 C C . LYS A 1 194 ? 37.048 26.623 -23.669 1.00 72.00 194 LYS A C 1
ATOM 1497 O O . LYS A 1 194 ? 36.773 27.768 -24.007 1.00 72.00 194 LYS A O 1
ATOM 1502 N N . SER A 1 195 ? 38.184 26.016 -24.013 1.00 70.06 195 SER A N 1
ATOM 1503 C CA . SER A 1 195 ? 39.207 26.608 -24.885 1.00 70.06 195 SER A CA 1
ATOM 1504 C C . SER A 1 195 ? 38.892 26.476 -26.380 1.00 70.06 195 SER A C 1
ATOM 1506 O O . SER A 1 195 ? 39.599 27.048 -27.208 1.00 70.06 195 SER A O 1
ATOM 1508 N N . LEU A 1 196 ? 37.827 25.748 -26.737 1.00 64.38 196 LEU A N 1
ATOM 1509 C CA . LEU A 1 196 ? 37.410 25.551 -28.121 1.00 64.38 196 LEU A CA 1
ATOM 1510 C C . LEU A 1 196 ? 36.884 26.864 -28.721 1.00 64.38 196 LEU A C 1
ATOM 1512 O O . LEU A 1 196 ? 35.765 27.295 -28.449 1.00 64.38 196 LEU A O 1
ATOM 1516 N N . ASN A 1 197 ? 37.719 27.496 -29.547 1.00 64.38 197 ASN A N 1
ATOM 1517 C CA . ASN A 1 197 ? 37.399 28.705 -30.304 1.00 64.38 197 ASN A CA 1
ATOM 1518 C C . ASN A 1 197 ? 36.341 28.379 -31.394 1.00 64.38 197 ASN A C 1
ATOM 1520 O O . ASN A 1 197 ? 36.477 27.340 -32.052 1.00 64.38 197 ASN A O 1
ATOM 1524 N N . PRO A 1 198 ? 35.314 29.223 -31.645 1.00 65.81 198 PRO A N 1
ATOM 1525 C CA . PRO A 1 198 ? 34.196 28.893 -32.541 1.00 65.81 198 PRO A CA 1
ATOM 1526 C C . PRO A 1 198 ? 34.613 28.566 -33.981 1.00 65.81 198 PRO A C 1
ATOM 1528 O O . PRO A 1 198 ? 33.933 27.805 -34.663 1.00 65.81 198 PRO A O 1
ATOM 1531 N N . GLU A 1 199 ? 35.750 29.097 -34.433 1.00 68.38 199 GLU A N 1
ATOM 1532 C CA . GLU A 1 199 ? 36.248 28.932 -35.804 1.00 68.38 199 GLU A CA 1
ATOM 1533 C C . GLU A 1 199 ? 36.660 27.489 -36.156 1.00 68.38 199 GLU A C 1
ATOM 1535 O O . GLU A 1 199 ? 36.743 27.154 -37.333 1.00 68.38 199 GLU A O 1
ATOM 1540 N N . HIS A 1 200 ? 36.878 26.611 -35.166 1.00 63.56 200 HIS A N 1
ATOM 1541 C CA . HIS A 1 200 ? 37.335 25.224 -35.380 1.00 63.56 200 HIS A CA 1
ATOM 1542 C C . HIS A 1 200 ? 36.323 24.164 -34.908 1.00 63.56 200 HIS A C 1
ATOM 1544 O O . HIS A 1 200 ? 36.662 22.987 -34.769 1.00 63.56 200 HIS A O 1
ATOM 1550 N N . TYR A 1 201 ? 35.069 24.564 -34.672 1.00 68.38 201 TYR A N 1
ATOM 1551 C CA . TYR A 1 201 ? 34.020 23.726 -34.078 1.00 68.38 201 TYR A CA 1
ATOM 1552 C C . TYR A 1 201 ? 33.841 22.361 -34.767 1.00 68.38 201 TYR A C 1
ATOM 1554 O O . TYR A 1 201 ? 33.756 21.337 -34.092 1.00 68.38 201 TYR A O 1
ATOM 1562 N N . GLU A 1 202 ? 33.864 22.322 -36.102 1.00 72.19 202 GLU A N 1
ATOM 1563 C CA . GLU A 1 202 ? 33.628 21.095 -36.877 1.00 72.19 202 GLU A CA 1
ATOM 1564 C C . GLU A 1 202 ? 34.703 20.025 -36.629 1.00 72.19 202 GLU A C 1
ATOM 1566 O O . GLU A 1 202 ? 34.404 18.847 -36.449 1.00 72.19 202 GLU A O 1
ATOM 1571 N N . ALA A 1 203 ? 35.968 20.432 -36.543 1.00 65.00 203 ALA A N 1
ATOM 1572 C CA . ALA A 1 203 ? 37.085 19.537 -36.258 1.00 65.00 203 ALA A CA 1
ATOM 1573 C C . ALA A 1 203 ? 36.965 18.896 -34.863 1.00 65.00 203 ALA A C 1
ATOM 1575 O O . ALA A 1 203 ? 37.162 17.688 -34.701 1.00 65.00 203 ALA A O 1
ATOM 1576 N N . HIS A 1 204 ? 36.590 19.692 -33.861 1.00 65.50 204 HIS A N 1
ATOM 1577 C CA . HIS A 1 204 ? 36.383 19.210 -32.497 1.00 65.50 204 HIS A CA 1
ATOM 1578 C C . HIS A 1 204 ? 35.132 18.341 -32.374 1.00 65.50 204 HIS A C 1
ATOM 1580 O O . HIS A 1 204 ? 35.150 17.349 -31.645 1.00 65.50 204 HIS A O 1
ATOM 1586 N N . TYR A 1 205 ? 34.081 18.650 -33.133 1.00 70.50 205 TYR A N 1
ATOM 1587 C CA . TYR A 1 205 ? 32.885 17.825 -33.232 1.00 70.50 205 TYR A CA 1
ATOM 1588 C C . TYR A 1 205 ? 33.188 16.446 -33.836 1.00 70.50 205 TYR A C 1
ATOM 1590 O O . TYR A 1 205 ? 32.786 15.432 -33.266 1.00 70.50 205 TYR A O 1
ATOM 1598 N N . GLN A 1 206 ? 33.951 16.374 -34.933 1.00 72.62 206 GLN A N 1
ATOM 1599 C CA . GLN A 1 206 ? 34.334 15.095 -35.548 1.00 72.62 206 GLN A CA 1
ATOM 1600 C C . GLN A 1 206 ? 35.221 14.251 -34.623 1.00 72.62 206 GLN A C 1
ATOM 1602 O O . GLN A 1 206 ? 35.039 13.036 -34.541 1.00 72.62 206 GLN A O 1
ATOM 1607 N N . TRP A 1 207 ? 36.135 14.876 -33.874 1.00 73.31 207 TRP A N 1
ATOM 1608 C CA . TRP A 1 207 ? 36.910 14.163 -32.857 1.00 73.31 207 TRP A CA 1
ATOM 1609 C C . TRP A 1 207 ? 36.037 13.677 -31.696 1.00 73.31 207 TRP A C 1
ATOM 1611 O O . TRP A 1 207 ? 36.148 12.519 -31.306 1.00 73.31 207 TRP A O 1
ATOM 1621 N N . LEU A 1 208 ? 35.132 14.512 -31.173 1.00 72.69 208 LEU A N 1
ATOM 1622 C CA . LEU A 1 208 ? 34.197 14.112 -30.118 1.00 72.69 208 LEU A CA 1
ATOM 1623 C C . LEU A 1 208 ? 33.315 12.953 -30.590 1.00 72.69 208 LEU A C 1
ATOM 1625 O O . LEU A 1 208 ? 33.063 12.024 -29.832 1.00 72.69 208 LEU A O 1
ATOM 1629 N N . LYS A 1 209 ? 32.885 12.980 -31.854 1.00 75.31 209 LYS A N 1
ATOM 1630 C CA . LYS A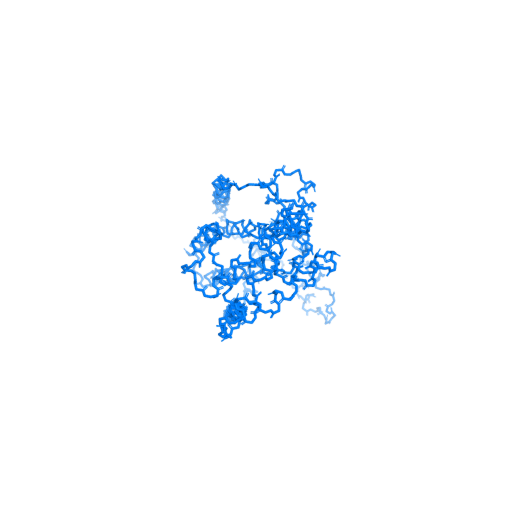 1 209 ? 32.138 11.901 -32.500 1.00 75.31 209 LYS A CA 1
ATOM 1631 C C . LYS A 1 209 ? 32.967 10.622 -32.592 1.00 75.31 209 LYS A C 1
ATOM 1633 O O . LYS A 1 209 ? 32.448 9.561 -32.256 1.00 75.31 209 LYS A O 1
ATOM 1638 N N . TRP A 1 210 ? 34.238 10.710 -32.986 1.00 80.69 210 TRP A N 1
ATOM 1639 C CA . TRP A 1 210 ? 35.157 9.568 -32.983 1.00 80.69 210 TRP A CA 1
ATOM 1640 C C . TRP A 1 210 ? 35.387 9.024 -31.570 1.00 80.69 210 TRP A C 1
ATOM 1642 O O . TRP A 1 210 ? 35.297 7.820 -31.371 1.00 80.69 210 TRP A O 1
ATOM 1652 N N . LEU A 1 211 ? 35.610 9.891 -30.577 1.00 69.38 211 LEU A N 1
ATOM 1653 C CA . LEU A 1 211 ? 35.770 9.504 -29.175 1.00 69.38 211 LEU A CA 1
ATOM 1654 C C . LEU A 1 211 ? 34.502 8.824 -28.658 1.00 69.38 211 LEU A C 1
ATOM 1656 O O . LEU A 1 211 ? 34.588 7.787 -28.010 1.00 69.38 211 LEU A O 1
ATOM 1660 N N . TRP A 1 212 ? 33.325 9.364 -28.982 1.00 67.94 212 TRP A N 1
ATOM 1661 C CA . TRP A 1 212 ? 32.054 8.723 -28.664 1.00 67.94 212 TRP A CA 1
ATOM 1662 C C . TRP A 1 212 ? 31.962 7.348 -29.316 1.00 67.94 212 TRP A C 1
ATOM 1664 O O . TRP A 1 212 ? 31.626 6.381 -28.646 1.00 67.94 212 TRP A O 1
ATOM 1674 N N . GLN A 1 213 ? 32.318 7.219 -30.592 1.00 71.31 213 GLN A N 1
ATOM 1675 C CA . GLN A 1 213 ? 32.341 5.928 -31.278 1.00 71.31 213 GLN A CA 1
ATOM 1676 C C . GLN A 1 213 ? 33.364 4.958 -30.666 1.00 71.31 213 GLN A C 1
ATOM 1678 O O . GLN A 1 213 ? 33.059 3.779 -30.522 1.00 71.31 213 GLN A O 1
ATOM 1683 N N . ALA A 1 214 ? 34.527 5.431 -30.223 1.00 70.69 214 ALA A N 1
ATOM 1684 C CA . ALA A 1 214 ? 35.531 4.623 -29.534 1.00 70.69 214 ALA A CA 1
ATOM 1685 C C . ALA A 1 214 ? 35.087 4.200 -28.122 1.00 70.69 214 ALA A C 1
ATOM 1687 O O . ALA A 1 214 ? 35.407 3.103 -27.675 1.00 70.69 214 ALA A O 1
ATOM 1688 N N . LEU A 1 215 ? 34.315 5.049 -27.437 1.00 63.44 215 LEU A N 1
ATOM 1689 C CA . LEU A 1 215 ? 33.676 4.746 -26.157 1.00 63.44 215 LEU A CA 1
ATOM 1690 C C . LEU A 1 215 ? 32.400 3.917 -26.316 1.00 63.44 215 LEU A C 1
ATOM 1692 O O . LEU A 1 215 ? 31.930 3.364 -25.320 1.00 63.44 215 LEU A O 1
ATOM 1696 N N . THR A 1 216 ? 31.821 3.800 -27.521 1.00 66.56 216 THR A N 1
ATOM 1697 C CA . THR A 1 216 ? 30.695 2.886 -27.701 1.00 66.56 216 THR A CA 1
ATOM 1698 C C . THR A 1 216 ? 31.200 1.466 -27.466 1.00 66.56 216 THR A C 1
ATOM 1700 O O . THR A 1 216 ? 32.118 1.024 -28.156 1.00 66.56 216 THR A O 1
ATOM 1703 N N . PRO A 1 217 ? 30.624 0.739 -26.494 1.00 71.81 217 PRO A N 1
ATOM 1704 C CA . PRO A 1 217 ? 31.129 -0.574 -26.138 1.00 71.81 217 PRO A CA 1
ATOM 1705 C C . PRO A 1 217 ? 31.135 -1.498 -27.360 1.00 71.81 217 PRO A C 1
ATOM 1707 O O . PRO A 1 217 ? 30.278 -1.386 -28.247 1.00 71.81 217 PRO A O 1
ATOM 1710 N N . SER A 1 218 ? 32.108 -2.408 -27.417 1.00 80.50 218 SER A N 1
ATOM 1711 C CA . SER A 1 218 ? 32.167 -3.407 -28.486 1.00 80.50 218 SER A CA 1
ATOM 1712 C C . SER A 1 218 ? 30.846 -4.184 -28.560 1.00 80.50 218 SER A C 1
ATOM 1714 O O . SER A 1 218 ? 30.123 -4.291 -27.564 1.00 80.50 218 SER A O 1
ATOM 1716 N N . ALA A 1 219 ? 30.508 -4.732 -29.731 1.00 76.44 219 ALA A N 1
ATOM 1717 C CA . ALA A 1 219 ? 29.273 -5.506 -29.906 1.00 76.44 219 ALA A CA 1
ATOM 1718 C C . ALA A 1 219 ? 29.137 -6.621 -28.848 1.00 76.44 219 ALA A C 1
ATOM 1720 O O . ALA A 1 219 ? 28.056 -6.819 -28.294 1.00 76.44 219 ALA A O 1
ATOM 1721 N N . GLU A 1 220 ? 30.258 -7.256 -28.495 1.00 73.38 220 GLU A N 1
ATOM 1722 C CA . GLU A 1 220 ? 30.358 -8.266 -27.437 1.00 73.38 220 GLU A CA 1
ATOM 1723 C C . GLU A 1 220 ? 30.061 -7.694 -26.041 1.00 73.38 220 GLU A C 1
ATOM 1725 O O . GLU A 1 220 ? 29.246 -8.242 -25.292 1.00 73.38 220 GLU A O 1
ATOM 1730 N N . MET A 1 221 ? 30.657 -6.551 -25.688 1.00 66.81 221 MET A N 1
ATOM 1731 C CA . MET A 1 221 ? 30.428 -5.918 -24.388 1.00 66.81 221 MET A CA 1
ATOM 1732 C C . MET A 1 221 ? 28.987 -5.423 -24.244 1.00 66.81 221 MET A C 1
ATOM 1734 O O . MET A 1 221 ? 28.393 -5.525 -23.172 1.00 66.81 221 MET A O 1
ATOM 1738 N N . LYS A 1 222 ? 28.377 -4.970 -25.341 1.00 66.12 222 LYS A N 1
ATOM 1739 C CA . LYS A 1 222 ? 26.959 -4.607 -25.374 1.00 66.12 222 LYS A CA 1
ATOM 1740 C C . LYS A 1 222 ? 26.053 -5.816 -25.163 1.00 66.12 222 LYS A C 1
ATOM 1742 O O . LYS A 1 222 ? 25.137 -5.733 -24.349 1.00 66.12 222 LYS A O 1
ATOM 1747 N N . THR A 1 223 ? 26.337 -6.955 -25.799 1.00 72.50 223 THR A N 1
ATOM 1748 C CA . THR A 1 223 ? 25.594 -8.196 -25.519 1.00 72.50 223 THR A CA 1
ATOM 1749 C C . THR A 1 223 ? 25.743 -8.656 -24.070 1.00 72.50 223 THR A C 1
ATOM 1751 O O . THR A 1 223 ? 24.759 -9.078 -23.469 1.00 72.50 223 THR A O 1
ATOM 1754 N N . LEU A 1 224 ? 26.927 -8.508 -23.464 1.00 72.44 224 LEU A N 1
ATOM 1755 C CA . LEU A 1 224 ? 27.142 -8.813 -22.045 1.00 72.44 224 LEU A CA 1
ATOM 1756 C C . LEU A 1 224 ? 26.323 -7.905 -21.118 1.00 72.44 224 LEU A C 1
ATOM 1758 O O . LEU A 1 224 ? 25.696 -8.408 -20.186 1.00 72.44 224 LEU A O 1
ATOM 1762 N N . ILE A 1 225 ? 26.276 -6.595 -21.384 1.00 69.25 225 ILE A N 1
ATOM 1763 C CA . ILE A 1 225 ? 25.482 -5.635 -20.596 1.00 69.25 225 ILE A CA 1
ATOM 1764 C C . ILE A 1 225 ? 23.985 -5.956 -20.695 1.00 69.25 225 ILE A C 1
ATOM 1766 O O . ILE A 1 225 ? 23.298 -6.017 -19.675 1.00 69.25 225 ILE A O 1
ATOM 1770 N N . VAL A 1 226 ? 23.486 -6.207 -21.908 1.00 71.88 226 VAL A N 1
ATOM 1771 C CA . VAL A 1 226 ? 22.080 -6.564 -22.147 1.00 71.88 226 VAL A CA 1
ATOM 1772 C C . VAL A 1 226 ? 21.721 -7.869 -21.440 1.00 71.88 226 VAL A C 1
ATOM 1774 O O . VAL A 1 226 ? 20.737 -7.920 -20.703 1.00 71.88 226 VAL A O 1
ATOM 1777 N N . ASN A 1 227 ? 22.533 -8.915 -21.604 1.00 71.81 227 ASN A N 1
ATOM 1778 C CA . ASN A 1 227 ? 22.300 -10.199 -20.947 1.00 71.81 227 ASN A CA 1
ATOM 1779 C C . ASN A 1 227 ? 22.362 -10.065 -19.419 1.00 71.81 227 ASN A C 1
ATOM 1781 O O . ASN A 1 227 ? 21.534 -10.647 -18.720 1.00 71.81 227 ASN A O 1
ATOM 1785 N N . GLY A 1 228 ? 23.281 -9.250 -18.894 1.00 74.00 228 GLY A N 1
ATOM 1786 C CA . GLY A 1 228 ? 23.357 -8.928 -17.470 1.00 74.00 228 GLY A CA 1
ATOM 1787 C C . GLY A 1 228 ? 22.085 -8.256 -16.942 1.00 74.00 228 GLY A C 1
ATOM 1788 O O . GLY A 1 228 ? 21.576 -8.649 -15.890 1.00 74.00 228 GLY A O 1
ATOM 1789 N N . LEU A 1 229 ? 21.523 -7.302 -17.691 1.00 65.88 229 LEU A N 1
ATOM 1790 C CA . LEU A 1 229 ? 20.247 -6.653 -17.360 1.00 65.88 229 LEU A CA 1
ATOM 1791 C C . LEU A 1 229 ? 19.073 -7.638 -17.381 1.00 65.88 229 LEU A C 1
ATOM 1793 O O . LEU A 1 229 ? 18.258 -7.629 -16.458 1.00 65.88 229 LEU A O 1
ATOM 1797 N N . ILE A 1 230 ? 19.008 -8.521 -18.382 1.00 70.69 230 ILE A N 1
ATOM 1798 C CA . ILE A 1 230 ? 17.975 -9.564 -18.468 1.00 70.69 230 ILE A CA 1
ATOM 1799 C C . ILE A 1 230 ? 18.056 -10.500 -17.256 1.00 70.69 230 ILE A C 1
ATOM 1801 O O . ILE A 1 230 ? 17.037 -10.775 -16.623 1.00 70.69 230 ILE A O 1
ATOM 1805 N N . VAL A 1 231 ? 19.257 -10.955 -16.886 1.00 73.06 231 VAL A N 1
ATOM 1806 C CA . VAL A 1 231 ? 19.458 -11.821 -15.713 1.00 73.06 231 VAL A CA 1
ATOM 1807 C C . VAL A 1 231 ? 19.027 -11.114 -14.427 1.00 73.06 231 VAL A C 1
ATOM 1809 O O . VAL A 1 231 ? 18.308 -11.708 -13.624 1.00 73.06 231 VAL A O 1
ATOM 1812 N N . LEU A 1 232 ? 19.398 -9.842 -14.241 1.00 65.88 232 LEU A N 1
ATOM 1813 C CA . LEU A 1 232 ? 18.975 -9.040 -13.085 1.00 65.88 232 LEU A CA 1
ATOM 1814 C C . LEU A 1 232 ? 17.452 -8.903 -12.995 1.00 65.88 232 LEU A C 1
ATOM 1816 O O . LEU A 1 232 ? 16.879 -9.026 -11.912 1.00 65.88 232 LEU A O 1
ATOM 1820 N N . LEU A 1 233 ? 16.792 -8.685 -14.129 1.00 69.50 233 LEU A N 1
ATOM 1821 C CA . LEU A 1 233 ? 15.343 -8.556 -14.223 1.00 69.50 233 LEU A CA 1
ATOM 1822 C C . LEU A 1 233 ? 14.641 -9.866 -13.864 1.00 69.50 233 LEU A C 1
ATOM 1824 O O . LEU A 1 233 ? 13.733 -9.870 -13.032 1.00 69.50 233 LEU A O 1
ATOM 1828 N N . VAL A 1 234 ? 15.097 -10.988 -14.426 1.00 72.94 234 VAL A N 1
ATOM 1829 C CA . VAL A 1 234 ? 14.583 -12.322 -14.083 1.00 72.94 234 VAL A CA 1
ATOM 1830 C C . VAL A 1 234 ? 14.771 -12.596 -12.591 1.00 72.94 234 VAL A C 1
ATOM 1832 O O . VAL A 1 234 ? 13.833 -13.036 -11.927 1.00 72.94 234 VAL A O 1
ATOM 1835 N N . LEU A 1 235 ? 15.942 -12.273 -12.033 1.00 72.00 235 LEU A N 1
ATOM 1836 C CA . LEU A 1 235 ? 16.216 -12.438 -10.606 1.00 72.00 235 LEU A CA 1
ATOM 1837 C C . LEU A 1 235 ? 15.248 -11.609 -9.746 1.00 72.00 235 LEU A C 1
ATOM 1839 O O . LEU A 1 235 ? 14.708 -12.112 -8.761 1.00 72.00 235 LEU A O 1
ATOM 1843 N N . ALA A 1 236 ? 14.972 -10.363 -10.137 1.00 67.94 236 ALA A N 1
ATOM 1844 C CA . ALA A 1 236 ? 14.037 -9.487 -9.437 1.00 67.94 236 ALA A CA 1
ATOM 1845 C C . ALA A 1 236 ? 12.591 -10.016 -9.477 1.00 67.94 236 ALA A C 1
ATOM 1847 O O . ALA A 1 236 ? 11.884 -9.979 -8.462 1.00 67.94 236 ALA A O 1
ATOM 1848 N N . VAL A 1 237 ? 12.162 -10.572 -10.614 1.00 72.31 237 VAL A N 1
ATOM 1849 C CA . VAL A 1 237 ? 10.857 -11.238 -10.759 1.00 72.31 237 VAL A CA 1
ATOM 1850 C C . VAL A 1 237 ? 10.773 -12.484 -9.869 1.00 72.31 237 VAL A C 1
ATOM 1852 O O . VAL A 1 237 ? 9.798 -12.673 -9.144 1.00 72.31 237 VAL A O 1
ATOM 1855 N N . VAL A 1 238 ? 11.816 -13.316 -9.838 1.00 75.69 238 VAL A N 1
ATOM 1856 C CA . VAL A 1 238 ? 11.851 -14.509 -8.976 1.00 75.69 238 VAL A CA 1
ATOM 1857 C C . VAL A 1 238 ? 11.802 -14.125 -7.494 1.00 75.69 238 VAL A C 1
ATOM 1859 O O . VAL A 1 238 ? 11.036 -14.715 -6.729 1.00 75.69 238 VAL A O 1
ATOM 1862 N N . ILE A 1 239 ? 12.564 -13.107 -7.080 1.00 75.19 239 ILE A N 1
ATOM 1863 C CA . ILE A 1 239 ? 12.563 -12.605 -5.698 1.00 75.19 239 ILE A CA 1
ATOM 1864 C C . ILE A 1 239 ? 11.183 -12.063 -5.316 1.00 75.19 239 ILE A C 1
ATOM 1866 O O . ILE A 1 239 ? 10.691 -12.364 -4.226 1.00 75.19 239 ILE A O 1
ATOM 1870 N N . THR A 1 240 ? 10.527 -11.306 -6.200 1.00 68.75 240 THR A N 1
ATOM 1871 C CA . THR A 1 240 ? 9.180 -10.780 -5.929 1.00 68.75 240 THR A CA 1
ATOM 1872 C C . THR A 1 240 ? 8.140 -11.877 -5.817 1.00 68.75 240 THR A C 1
ATOM 1874 O O . THR A 1 240 ? 7.381 -11.873 -4.850 1.00 68.75 240 THR A O 1
ATOM 1877 N N . ILE A 1 241 ? 8.134 -12.852 -6.727 1.00 71.31 241 ILE A N 1
ATOM 1878 C CA . ILE A 1 241 ? 7.233 -14.011 -6.653 1.00 71.31 241 ILE A CA 1
ATOM 1879 C C . ILE A 1 241 ? 7.490 -14.811 -5.366 1.00 71.31 241 ILE A C 1
ATOM 1881 O O . ILE A 1 241 ? 6.549 -15.176 -4.656 1.00 71.31 241 ILE A O 1
ATOM 1885 N N . GLY A 1 242 ? 8.756 -15.045 -5.008 1.00 75.94 242 GLY A N 1
ATOM 1886 C CA . GLY A 1 242 ? 9.142 -15.721 -3.765 1.00 75.94 242 GLY A CA 1
ATOM 1887 C C . GLY A 1 242 ? 8.692 -14.967 -2.507 1.00 75.94 242 GLY A C 1
ATOM 1888 O O . GLY A 1 242 ? 8.249 -15.567 -1.526 1.00 75.94 242 GLY A O 1
ATOM 1889 N N . TRP A 1 243 ? 8.752 -13.637 -2.536 1.00 78.25 243 TRP A N 1
ATOM 1890 C CA . TRP A 1 243 ? 8.294 -12.788 -1.441 1.00 78.25 243 TRP A CA 1
ATOM 1891 C C . TRP A 1 243 ? 6.760 -12.767 -1.324 1.00 78.25 243 TRP A C 1
ATOM 1893 O O . TRP A 1 243 ? 6.224 -12.967 -0.230 1.00 78.25 243 TRP A O 1
ATOM 1903 N N . LEU A 1 244 ? 6.051 -12.609 -2.448 1.00 69.50 244 LEU A N 1
ATOM 1904 C CA . LEU A 1 244 ? 4.586 -12.637 -2.532 1.00 69.50 244 LEU A CA 1
ATOM 1905 C C . LEU A 1 244 ? 4.012 -13.984 -2.081 1.00 69.50 244 LEU A C 1
ATOM 1907 O O . LEU A 1 244 ? 3.070 -14.022 -1.292 1.00 69.50 244 LEU A O 1
ATOM 1911 N N . SER A 1 245 ? 4.606 -15.093 -2.523 1.00 71.56 245 SER A N 1
ATOM 1912 C CA . SER A 1 245 ? 4.184 -16.444 -2.128 1.00 71.56 245 SER A CA 1
ATOM 1913 C C . SER A 1 245 ? 4.410 -16.712 -0.636 1.00 71.56 245 SER A C 1
ATOM 1915 O O . SER A 1 245 ? 3.528 -17.264 0.029 1.00 71.56 245 SER A O 1
ATOM 1917 N N . ARG A 1 246 ? 5.534 -16.256 -0.062 1.00 74.94 246 ARG A N 1
ATOM 1918 C CA . ARG A 1 246 ? 5.765 -16.321 1.394 1.00 74.94 246 ARG A CA 1
ATOM 1919 C C . ARG A 1 246 ? 4.746 -15.503 2.177 1.00 74.94 246 ARG A C 1
ATOM 1921 O O . ARG A 1 246 ? 4.232 -16.000 3.176 1.00 74.94 246 ARG A O 1
ATOM 1928 N N . GLN A 1 247 ? 4.437 -14.286 1.727 1.00 70.06 247 GLN A N 1
ATOM 1929 C CA . GLN A 1 247 ? 3.380 -13.460 2.314 1.00 70.06 247 GLN A CA 1
ATOM 1930 C C . GLN A 1 247 ? 2.039 -14.199 2.264 1.00 70.06 247 GLN A C 1
ATOM 1932 O O . GLN A 1 247 ? 1.453 -14.439 3.317 1.00 70.06 247 GLN A O 1
ATOM 1937 N N . ALA A 1 248 ? 1.587 -14.637 1.086 1.00 66.88 248 ALA A N 1
ATOM 1938 C CA . ALA A 1 248 ? 0.316 -15.344 0.913 1.00 66.88 248 ALA A CA 1
ATOM 1939 C C . ALA A 1 248 ? 0.201 -16.589 1.817 1.00 66.88 248 ALA A C 1
ATOM 1941 O O . ALA A 1 248 ? -0.821 -16.789 2.477 1.00 66.88 248 ALA A O 1
ATOM 1942 N N . GLY A 1 249 ? 1.277 -17.374 1.943 1.00 66.25 249 GLY A N 1
ATOM 1943 C CA . GLY A 1 249 ? 1.332 -18.516 2.860 1.00 66.25 249 GLY A CA 1
ATOM 1944 C C . GLY A 1 249 ? 1.252 -18.125 4.342 1.00 66.25 249 GLY A C 1
ATOM 1945 O O . GLY A 1 249 ? 0.647 -18.840 5.144 1.00 66.25 249 GLY A O 1
ATOM 1946 N N . TRP A 1 250 ? 1.815 -16.975 4.722 1.00 54.91 250 TRP A N 1
ATOM 1947 C CA . TRP A 1 250 ? 1.726 -16.439 6.085 1.00 54.91 250 TRP A CA 1
ATOM 1948 C C . TRP A 1 250 ? 0.319 -15.934 6.422 1.00 54.91 250 TRP A C 1
ATOM 1950 O O . TRP A 1 250 ? -0.164 -16.155 7.536 1.00 54.91 250 TRP A O 1
ATOM 1960 N N . TRP A 1 251 ? -0.366 -15.319 5.454 1.00 49.28 251 TRP A N 1
ATOM 1961 C CA . TRP A 1 251 ? -1.759 -14.897 5.600 1.00 49.28 251 TRP A CA 1
ATOM 1962 C C . TRP A 1 251 ? -2.694 -16.101 5.716 1.00 49.28 251 TRP A C 1
ATOM 1964 O O . TRP A 1 251 ? -3.518 -16.133 6.628 1.00 49.28 251 TRP A O 1
ATOM 1974 N N . HIS A 1 252 ? -2.516 -17.147 4.904 1.00 50.59 252 HIS A N 1
ATOM 1975 C CA . HIS A 1 252 ? -3.319 -18.364 5.051 1.00 50.59 252 HIS A CA 1
ATOM 1976 C C . HIS A 1 252 ? -3.086 -19.079 6.385 1.00 50.59 252 HIS A C 1
ATOM 1978 O O . HIS A 1 252 ? -4.058 -19.457 7.035 1.00 50.59 252 HIS A O 1
ATOM 1984 N N . LYS A 1 253 ? -1.844 -19.170 6.880 1.00 55.28 253 LYS A N 1
ATOM 1985 C CA . LYS A 1 253 ? -1.579 -19.788 8.193 1.00 55.28 253 LYS A CA 1
ATOM 1986 C C . LYS A 1 253 ? -2.175 -19.023 9.381 1.00 55.28 253 LYS A C 1
ATOM 1988 O O . LYS A 1 253 ? -2.389 -19.632 10.421 1.00 55.28 253 LYS A O 1
ATOM 1993 N N . ARG A 1 254 ? -2.477 -17.725 9.250 1.00 53.03 254 ARG A N 1
ATOM 1994 C CA . ARG A 1 254 ? -3.176 -16.952 10.298 1.00 53.03 254 ARG A CA 1
ATOM 1995 C C . ARG A 1 254 ? -4.698 -16.927 10.147 1.00 53.03 254 ARG A C 1
ATOM 1997 O O . ARG A 1 254 ? -5.382 -16.573 11.103 1.00 53.03 254 ARG A O 1
ATOM 2004 N N . VAL A 1 255 ? -5.224 -17.303 8.981 1.00 51.38 255 VAL A N 1
ATOM 2005 C CA . VAL A 1 255 ? -6.672 -17.414 8.733 1.00 51.38 255 VAL A CA 1
ATOM 2006 C C . VAL A 1 255 ? -7.203 -18.812 9.090 1.00 51.38 255 VAL A C 1
ATOM 2008 O O . VAL A 1 255 ? -8.398 -18.970 9.333 1.00 51.38 255 VAL A O 1
ATOM 2011 N N . VAL A 1 256 ? -6.333 -19.818 9.236 1.00 44.62 256 VAL A N 1
ATOM 2012 C CA . VAL A 1 256 ? -6.722 -21.141 9.745 1.00 44.62 256 VAL A CA 1
ATOM 2013 C C . VAL A 1 256 ? -7.032 -21.067 11.250 1.00 44.62 256 VAL A C 1
ATOM 2015 O O . VAL A 1 256 ? -6.156 -21.004 12.109 1.00 44.62 256 VAL A O 1
ATOM 2018 N N . THR A 1 257 ? -8.340 -21.066 11.516 1.00 43.56 257 THR A N 1
ATOM 2019 C CA . THR A 1 257 ? -9.036 -21.459 12.749 1.00 43.56 257 THR A CA 1
ATOM 2020 C C . THR A 1 257 ? -8.728 -20.657 14.016 1.00 43.56 257 THR A C 1
ATOM 2022 O O . THR A 1 257 ? -8.269 -21.197 15.020 1.00 43.56 257 THR A O 1
ATOM 2025 N N . ARG A 1 258 ? -9.196 -19.402 14.071 1.00 40.94 258 ARG A N 1
ATOM 2026 C CA . ARG A 1 258 ? -10.058 -19.104 15.227 1.00 40.94 258 ARG A CA 1
ATOM 2027 C C . ARG A 1 258 ? -11.332 -19.915 14.988 1.00 40.94 258 ARG A C 1
ATOM 2029 O O . ARG A 1 258 ? -11.930 -19.698 13.934 1.00 40.94 258 ARG A O 1
ATOM 2036 N N . PRO A 1 259 ? -11.707 -20.872 15.861 1.00 41.28 259 PRO A N 1
ATOM 2037 C CA . PRO A 1 259 ? -12.968 -21.584 15.704 1.00 41.28 259 PRO A CA 1
ATOM 2038 C C . PRO A 1 259 ? -14.037 -20.526 15.506 1.00 41.28 259 PRO A C 1
ATOM 2040 O O . PRO A 1 259 ? -14.076 -19.550 16.262 1.00 41.28 259 PRO A O 1
ATOM 2043 N N . SER A 1 260 ? -14.793 -20.672 14.423 1.00 40.72 260 SER A N 1
ATOM 2044 C CA . SER A 1 260 ? -15.900 -19.812 14.050 1.00 40.72 260 SER A CA 1
ATOM 2045 C C . SER A 1 260 ? -16.685 -19.547 15.319 1.00 40.72 260 SER A C 1
ATOM 2047 O O . SER A 1 260 ? -17.364 -20.430 15.843 1.00 40.72 260 SER A O 1
ATOM 2049 N N . ARG A 1 261 ? -16.509 -18.347 15.879 1.00 44.75 261 ARG A N 1
ATOM 2050 C CA . ARG A 1 261 ? -17.384 -17.845 16.921 1.00 44.75 261 ARG A CA 1
ATOM 2051 C C . ARG A 1 261 ? -18.751 -18.008 16.282 1.00 44.75 261 ARG A C 1
ATOM 2053 O O . ARG A 1 261 ? -18.963 -17.450 15.208 1.00 44.75 261 ARG A O 1
ATOM 2060 N N . ILE A 1 262 ? -19.607 -18.848 16.854 1.00 44.62 262 ILE A N 1
ATOM 2061 C CA . ILE A 1 262 ? -21.006 -18.926 16.454 1.00 44.62 262 ILE A CA 1
ATOM 2062 C C . ILE A 1 262 ? -21.566 -17.548 16.806 1.00 44.62 262 ILE A C 1
ATOM 2064 O O . ILE A 1 262 ? -22.058 -17.306 17.902 1.00 44.62 262 ILE A O 1
ATOM 2068 N N . THR A 1 263 ? -21.361 -16.580 15.919 1.00 43.41 263 THR A N 1
ATOM 2069 C CA . THR A 1 263 ? -22.086 -15.328 15.894 1.00 43.41 263 THR A CA 1
ATOM 2070 C C . THR A 1 263 ? -23.456 -15.719 15.396 1.00 43.41 263 THR A C 1
ATOM 2072 O O . THR A 1 263 ? -23.730 -15.661 14.201 1.00 43.41 263 THR A O 1
ATOM 2075 N N . LEU A 1 264 ? -24.291 -16.189 16.325 1.00 47.84 264 LEU A N 1
ATOM 2076 C CA . LEU A 1 264 ? -25.730 -16.074 16.166 1.00 47.84 264 LEU A CA 1
ATOM 2077 C C . LEU A 1 264 ? -25.985 -14.608 15.780 1.00 47.84 264 LEU A C 1
ATOM 2079 O O . LEU A 1 264 ? -25.534 -13.717 16.511 1.00 47.84 264 LEU A O 1
ATOM 2083 N N . PRO A 1 265 ? -26.582 -14.339 14.606 1.00 46.00 265 PRO A N 1
ATOM 2084 C CA . PRO A 1 265 ? -26.872 -12.981 14.169 1.00 46.00 265 PRO A CA 1
ATOM 2085 C C . PRO A 1 265 ? -27.574 -12.234 15.301 1.00 46.00 265 PRO A C 1
ATOM 2087 O O . PRO A 1 265 ? -28.485 -12.782 15.915 1.00 46.00 265 PRO A O 1
ATOM 2090 N N . SER A 1 266 ? -27.155 -11.002 15.604 1.00 50.56 266 SER A N 1
ATOM 2091 C CA . SER A 1 266 ? -27.691 -10.216 16.731 1.00 50.56 266 SER A CA 1
ATOM 2092 C C . SER A 1 266 ? -29.211 -10.016 16.677 1.00 50.56 266 SER A C 1
ATOM 2094 O O . SER A 1 266 ? -29.811 -9.655 17.681 1.00 50.56 266 SER A O 1
ATOM 2096 N N . ILE A 1 267 ? -29.823 -10.280 15.522 1.00 47.81 267 ILE A N 1
ATOM 2097 C CA . ILE A 1 267 ? -31.269 -10.305 15.296 1.00 47.81 267 ILE A CA 1
ATOM 2098 C C . ILE A 1 267 ? -31.930 -11.459 16.078 1.00 47.81 267 ILE A C 1
ATOM 2100 O O . ILE A 1 267 ? -32.955 -11.251 16.721 1.00 47.81 267 ILE A O 1
ATOM 2104 N N . TYR A 1 268 ? -31.287 -12.628 16.163 1.00 48.00 268 TYR A N 1
ATOM 2105 C CA . TYR A 1 268 ? -31.792 -13.760 16.947 1.00 48.00 268 TYR A CA 1
ATOM 2106 C C . TYR A 1 268 ? -31.663 -13.554 18.456 1.00 48.00 268 TYR A C 1
ATOM 2108 O O . TYR A 1 268 ? -32.389 -14.190 19.208 1.00 48.00 268 TYR A O 1
ATOM 2116 N N . ALA A 1 269 ? -30.770 -12.679 18.932 1.00 54.00 269 ALA A N 1
ATOM 2117 C CA . ALA A 1 269 ? -30.637 -12.427 20.368 1.00 54.00 269 ALA A CA 1
ATOM 2118 C C . ALA A 1 269 ? -31.878 -11.730 20.946 1.00 54.00 269 ALA A C 1
ATOM 2120 O O . ALA A 1 269 ? -32.186 -11.934 22.115 1.00 54.00 269 ALA A O 1
ATOM 2121 N N . THR A 1 270 ? -32.592 -10.939 20.141 1.00 56.31 270 THR A N 1
ATOM 2122 C CA . THR A 1 270 ? -33.838 -10.289 20.568 1.00 56.31 270 THR A CA 1
ATOM 2123 C C . THR A 1 270 ? -35.027 -11.246 20.452 1.00 56.31 270 THR A C 1
ATOM 2125 O O . THR A 1 270 ? -35.820 -11.322 21.384 1.00 56.31 270 THR A O 1
ATOM 2128 N N . GLU A 1 271 ? -35.114 -12.041 19.376 1.00 55.47 271 GLU A N 1
ATOM 2129 C CA . GLU A 1 271 ? -36.181 -13.046 19.204 1.00 55.47 271 GLU A CA 1
ATOM 2130 C C . GLU A 1 271 ? -36.077 -14.225 20.187 1.00 55.47 271 GLU A C 1
ATOM 2132 O O . GLU A 1 271 ? -37.101 -14.684 20.694 1.00 55.47 271 GLU A O 1
ATOM 2137 N N . LEU A 1 272 ? -34.868 -14.698 20.528 1.00 57.03 272 LEU A N 1
ATOM 2138 C CA . LEU A 1 272 ? -34.703 -15.790 21.502 1.00 57.03 272 LEU A CA 1
ATOM 2139 C C . LEU A 1 272 ? -35.108 -15.395 22.927 1.00 57.03 272 LEU A C 1
ATOM 2141 O O . LEU A 1 272 ? -35.401 -16.278 23.728 1.00 57.03 272 LEU A O 1
ATOM 2145 N N . ILE A 1 273 ? -35.128 -14.100 23.264 1.00 62.62 273 ILE A N 1
ATOM 2146 C CA . ILE A 1 273 ? -35.587 -13.640 24.586 1.00 62.62 273 ILE A CA 1
ATOM 2147 C C . ILE A 1 273 ? -37.110 -13.787 24.715 1.00 62.62 273 ILE A C 1
ATOM 2149 O O . ILE A 1 273 ? -37.606 -13.955 25.826 1.00 62.62 273 ILE A O 1
ATOM 2153 N N . THR A 1 274 ? -37.837 -13.760 23.595 1.00 66.38 274 THR A N 1
ATOM 2154 C CA . THR A 1 274 ? -39.301 -13.908 23.544 1.00 66.38 274 THR A CA 1
ATOM 2155 C C . THR A 1 274 ? -39.773 -15.309 23.162 1.00 66.38 274 THR A C 1
ATOM 2157 O O . THR A 1 274 ? -40.965 -15.588 23.261 1.00 66.38 274 THR A O 1
ATOM 2160 N N . ALA A 1 275 ? -38.871 -16.184 22.712 1.00 67.50 275 ALA A N 1
ATOM 2161 C CA . ALA A 1 275 ? -39.206 -17.561 22.375 1.00 67.50 275 ALA A CA 1
ATOM 2162 C C . ALA A 1 275 ? -39.651 -18.335 23.627 1.00 67.50 275 ALA A C 1
ATOM 2164 O O . ALA A 1 275 ? -39.033 -18.216 24.687 1.00 67.50 275 ALA A O 1
ATOM 2165 N N . ASP A 1 276 ? -40.713 -19.137 23.497 1.00 75.94 276 ASP A N 1
ATOM 2166 C CA . ASP A 1 276 ? -41.199 -19.997 24.577 1.00 75.94 276 ASP A CA 1
ATOM 2167 C C . ASP A 1 276 ? -40.072 -20.941 25.016 1.00 75.94 276 ASP A C 1
ATOM 2169 O O . ASP A 1 276 ? -39.608 -21.786 24.242 1.00 75.94 276 ASP A O 1
ATOM 2173 N N . ILE A 1 277 ? -39.641 -20.765 26.267 1.00 70.00 277 ILE A N 1
ATOM 2174 C CA . ILE A 1 277 ? -38.623 -21.540 26.986 1.00 70.00 277 ILE A CA 1
ATOM 2175 C C . ILE A 1 277 ? -38.795 -23.041 26.694 1.00 70.00 277 ILE A C 1
ATOM 2177 O O . ILE A 1 277 ? -37.835 -23.733 26.371 1.00 70.00 277 ILE A O 1
ATOM 2181 N N . ASN A 1 278 ? -40.027 -23.546 26.640 1.00 78.19 278 ASN A N 1
ATOM 2182 C CA . ASN A 1 278 ? -40.290 -24.974 26.445 1.00 78.19 278 ASN A CA 1
ATOM 2183 C C . ASN A 1 278 ? -39.889 -25.527 25.061 1.00 78.19 278 ASN A C 1
ATOM 2185 O O . ASN A 1 278 ? -39.777 -26.741 24.902 1.00 78.19 278 ASN A O 1
ATOM 2189 N N . THR A 1 279 ? -39.647 -24.668 24.067 1.00 83.88 279 THR A N 1
ATOM 2190 C CA . THR A 1 279 ? -39.289 -25.069 22.691 1.00 83.88 279 THR A CA 1
ATOM 2191 C C . THR A 1 279 ? -37.781 -25.080 22.421 1.00 83.88 279 THR A C 1
ATOM 2193 O O . THR A 1 279 ? -37.337 -25.581 21.386 1.00 83.88 279 THR A O 1
ATOM 2196 N N . LEU A 1 280 ? -36.973 -24.545 23.342 1.00 84.38 280 LEU A N 1
ATOM 2197 C CA . LEU A 1 280 ? -35.536 -24.370 23.150 1.00 84.38 280 LEU A CA 1
ATOM 2198 C C . LEU A 1 280 ? -34.749 -25.636 23.508 1.00 84.38 280 LEU A C 1
ATOM 2200 O O . LEU A 1 280 ? -35.005 -26.312 24.506 1.00 84.38 280 LEU A O 1
ATOM 2204 N N . THR A 1 281 ? -33.706 -25.926 22.726 1.00 86.25 281 THR A N 1
ATOM 2205 C CA . THR A 1 281 ? -32.756 -26.994 23.071 1.00 86.25 281 THR A CA 1
ATOM 2206 C C . THR A 1 281 ? -32.035 -26.671 24.393 1.00 86.25 281 THR A C 1
ATOM 2208 O O . THR A 1 281 ? -31.813 -25.495 24.694 1.00 86.25 281 THR A O 1
ATOM 2211 N N . PRO A 1 282 ? -31.574 -27.669 25.175 1.00 82.38 282 PRO A N 1
ATOM 2212 C CA . PRO A 1 282 ? -30.882 -27.431 26.450 1.00 82.38 282 PRO A CA 1
ATOM 2213 C C . PRO A 1 282 ? -29.699 -26.451 26.353 1.00 82.38 282 PRO A C 1
ATOM 2215 O O . PRO A 1 282 ? -29.484 -25.630 27.243 1.00 82.38 282 PRO A O 1
ATOM 2218 N N . LYS A 1 283 ? -28.960 -26.482 25.234 1.00 84.94 283 LYS A N 1
ATOM 2219 C CA . LYS A 1 283 ? -27.862 -25.539 24.970 1.00 84.94 283 LYS A CA 1
ATOM 2220 C C . LYS A 1 283 ? -28.354 -24.106 24.753 1.00 84.94 283 LYS A C 1
ATOM 2222 O O . LYS A 1 283 ? -27.759 -23.172 25.285 1.00 84.94 283 LYS A O 1
ATOM 2227 N N . GLN A 1 284 ? -29.434 -23.931 23.991 1.00 85.62 284 GLN A N 1
ATOM 2228 C CA . GLN A 1 284 ? -3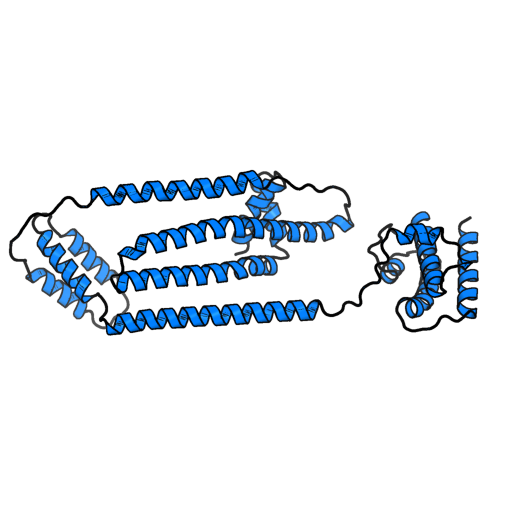0.059 -22.620 23.787 1.00 85.62 284 GLN A CA 1
ATOM 2229 C C . GLN A 1 284 ? -30.640 -22.075 25.093 1.00 85.62 284 GLN A C 1
ATOM 2231 O O . GLN A 1 284 ? -30.520 -20.883 25.352 1.00 85.62 284 GLN A O 1
ATOM 2236 N N . HIS A 1 285 ? -31.178 -22.945 25.949 1.00 84.69 285 HIS A N 1
ATOM 2237 C CA . HIS A 1 285 ? -31.668 -22.570 27.271 1.00 84.69 285 HIS A CA 1
ATOM 2238 C C . HIS A 1 285 ? -30.597 -21.921 28.144 1.00 84.69 285 HIS A C 1
ATOM 2240 O O . HIS A 1 285 ? -30.798 -20.829 28.672 1.00 84.69 285 HIS A O 1
ATOM 2246 N N . ILE A 1 286 ? -29.440 -22.574 28.259 1.00 86.19 286 ILE A N 1
ATOM 2247 C CA . ILE A 1 286 ? -28.320 -22.067 29.059 1.00 86.19 286 ILE A CA 1
ATOM 2248 C C . ILE A 1 286 ? -27.797 -20.753 28.476 1.00 86.19 286 ILE A C 1
ATOM 2250 O O . ILE A 1 286 ? -27.526 -19.813 29.221 1.00 86.19 286 ILE A O 1
ATOM 2254 N N . TYR A 1 287 ? -27.717 -20.651 27.146 1.00 86.62 287 TYR A N 1
ATOM 2255 C CA . TYR A 1 287 ? -27.341 -19.405 26.482 1.00 86.62 287 TYR A CA 1
ATOM 2256 C C . TYR A 1 287 ? -28.328 -18.265 26.781 1.00 86.62 287 TYR A C 1
ATOM 2258 O O . TYR A 1 287 ? -27.902 -17.167 27.144 1.00 86.62 287 TYR A O 1
ATOM 2266 N N . CYS A 1 288 ? -29.636 -18.521 26.680 1.00 85.06 288 CYS A N 1
ATOM 2267 C CA . CYS A 1 288 ? -30.675 -17.542 26.997 1.00 85.06 288 CYS A CA 1
ATOM 2268 C C . CYS A 1 288 ? -30.613 -17.091 28.455 1.00 85.06 288 CYS A C 1
ATOM 2270 O O . CYS A 1 288 ? -30.644 -15.889 28.707 1.00 85.06 288 CYS A O 1
ATOM 2272 N N . LEU A 1 289 ? -30.461 -18.019 29.403 1.00 84.50 289 LEU A N 1
ATOM 2273 C CA . LEU A 1 289 ? -30.320 -17.692 30.825 1.00 84.50 289 LEU A CA 1
ATOM 2274 C C . LEU A 1 289 ? -29.105 -16.798 31.079 1.00 84.50 289 LEU A C 1
ATOM 2276 O O . LEU A 1 289 ? -29.205 -15.800 31.789 1.00 84.50 289 LEU A O 1
ATOM 22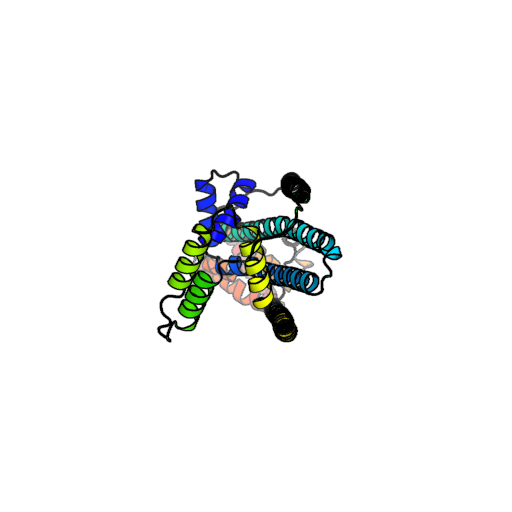80 N N . LEU A 1 290 ? -27.971 -17.110 30.452 1.00 90.00 290 LEU A N 1
ATOM 2281 C CA . LEU A 1 290 ? -26.743 -16.338 30.611 1.00 90.00 290 LEU A CA 1
ATOM 2282 C C . LEU A 1 290 ? -26.869 -14.931 30.004 1.00 90.00 290 LEU A C 1
ATOM 2284 O O . LEU A 1 290 ? -26.418 -13.949 30.597 1.00 90.00 290 LEU A O 1
ATOM 2288 N N . MET A 1 291 ? -27.555 -14.809 28.864 1.00 87.06 291 MET A N 1
ATOM 2289 C CA . MET A 1 291 ? -27.863 -13.520 28.240 1.00 87.06 291 MET A CA 1
ATOM 2290 C C . MET A 1 291 ? -28.867 -12.696 29.055 1.00 87.06 291 MET A C 1
ATOM 2292 O O . MET A 1 291 ? -28.661 -11.494 29.219 1.00 87.06 291 MET A O 1
ATOM 2296 N N . GLN A 1 292 ? -29.909 -13.317 29.612 1.00 86.38 292 GLN A N 1
ATOM 2297 C CA . GLN A 1 292 ? -30.862 -12.650 30.504 1.00 86.38 292 GLN A CA 1
ATOM 2298 C C . GLN A 1 292 ? -30.179 -12.175 31.789 1.00 86.38 292 GLN A C 1
ATOM 2300 O O . GLN A 1 292 ? -30.383 -11.034 32.201 1.00 86.38 292 GLN A O 1
ATOM 2305 N N . TYR A 1 293 ? -29.309 -13.001 32.376 1.00 87.56 293 TYR A N 1
ATOM 2306 C CA . TYR A 1 293 ? -28.530 -12.626 33.552 1.00 87.56 293 TYR A CA 1
ATOM 2307 C C . TYR A 1 293 ? -27.611 -11.434 33.267 1.00 87.56 293 TYR A C 1
ATOM 2309 O O . TYR A 1 293 ? -27.587 -10.455 34.013 1.00 87.56 293 TYR A O 1
ATOM 2317 N N . ARG A 1 294 ? -26.919 -11.457 32.122 1.00 90.00 294 ARG A N 1
ATOM 2318 C CA . ARG A 1 294 ? -26.113 -10.327 31.653 1.00 90.00 294 ARG A CA 1
ATOM 2319 C C . ARG A 1 294 ? -26.956 -9.061 31.479 1.00 90.00 294 ARG A C 1
ATOM 2321 O O . ARG A 1 294 ? -26.527 -7.991 31.902 1.00 90.00 294 ARG A O 1
ATOM 2328 N N . GLN A 1 295 ? -28.141 -9.159 30.875 1.00 87.81 295 GLN A N 1
ATOM 2329 C CA . GLN A 1 295 ? -29.033 -8.007 30.721 1.00 87.81 295 GLN A CA 1
ATOM 2330 C C . GLN A 1 295 ? -29.530 -7.468 32.066 1.00 87.81 295 GLN A C 1
ATOM 2332 O O . GLN A 1 295 ? -29.593 -6.250 32.225 1.00 87.81 295 GLN A O 1
ATOM 2337 N N . ALA A 1 296 ? -29.834 -8.334 33.036 1.00 85.44 296 ALA A N 1
ATOM 2338 C CA . ALA A 1 296 ? -30.217 -7.919 34.384 1.00 85.44 296 ALA A CA 1
ATOM 2339 C C . ALA A 1 296 ? -29.091 -7.126 35.070 1.00 85.44 296 ALA A C 1
ATOM 2341 O O . ALA A 1 296 ? -29.332 -6.027 35.567 1.00 85.44 296 ALA A O 1
ATOM 2342 N N . LEU A 1 297 ? -27.846 -7.612 34.991 1.00 88.44 297 LEU A N 1
ATOM 2343 C CA . LEU A 1 297 ? -26.674 -6.909 35.529 1.00 88.44 297 LEU A CA 1
ATOM 2344 C C . LEU A 1 297 ? -26.412 -5.560 34.841 1.00 88.44 297 LEU A C 1
ATOM 2346 O O . LEU A 1 297 ? -26.027 -4.598 35.504 1.00 88.44 297 LEU A O 1
ATOM 2350 N N . ILE A 1 298 ? -26.631 -5.465 33.524 1.00 87.88 298 ILE A N 1
ATOM 2351 C CA . ILE A 1 298 ? -26.521 -4.196 32.786 1.00 87.88 298 ILE A CA 1
ATOM 2352 C C . ILE A 1 298 ? -27.618 -3.216 33.232 1.00 87.88 298 ILE A C 1
ATOM 2354 O O . ILE A 1 298 ? -27.323 -2.045 33.460 1.00 87.88 298 ILE A O 1
ATOM 2358 N N . ARG A 1 299 ? -28.868 -3.678 33.402 1.00 84.56 299 ARG A N 1
ATOM 2359 C CA . ARG A 1 299 ? -29.989 -2.839 33.877 1.00 84.56 299 ARG A CA 1
ATOM 2360 C C . ARG A 1 299 ? -29.770 -2.307 35.294 1.00 84.56 299 ARG A C 1
ATOM 2362 O O . ARG A 1 299 ? -30.170 -1.187 35.580 1.00 84.56 299 ARG A O 1
ATOM 2369 N N . GLN A 1 300 ? -29.116 -3.087 36.152 1.00 87.25 300 GLN A N 1
ATOM 2370 C CA . GLN A 1 300 ? -28.741 -2.688 37.513 1.00 87.25 300 GLN A CA 1
ATOM 2371 C C . GLN A 1 300 ? -27.451 -1.845 37.573 1.00 87.25 300 GLN A C 1
ATOM 2373 O O . GLN A 1 300 ? -26.961 -1.555 38.659 1.00 87.25 300 GLN A O 1
ATOM 2378 N N . TYR A 1 301 ? -26.886 -1.444 36.426 1.00 89.12 301 TYR A N 1
ATOM 2379 C CA . TYR A 1 301 ? -25.634 -0.678 36.325 1.00 89.12 301 TYR A CA 1
ATOM 2380 C C . TYR A 1 301 ? -24.400 -1.374 36.933 1.00 89.12 301 TYR A C 1
ATOM 2382 O O . TYR A 1 301 ? -23.395 -0.726 37.220 1.00 89.12 301 TYR A O 1
ATOM 2390 N N . HIS A 1 302 ? -24.428 -2.703 37.085 1.00 89.12 302 HIS A N 1
ATOM 2391 C CA . HIS A 1 302 ? -23.277 -3.486 37.550 1.00 89.12 302 HIS A CA 1
ATOM 2392 C C . HIS A 1 302 ? -22.288 -3.831 36.429 1.00 89.12 302 HIS A C 1
ATOM 2394 O O . HIS A 1 302 ? -21.141 -4.172 36.713 1.00 89.12 302 HIS A O 1
ATOM 2400 N N . LEU A 1 303 ? -22.707 -3.748 35.160 1.00 91.19 303 LEU A N 1
ATOM 2401 C CA . LEU A 1 303 ? -21.869 -4.030 33.993 1.00 91.19 303 LEU A CA 1
ATOM 2402 C C . LEU A 1 303 ? -22.058 -2.985 32.881 1.00 91.19 303 LEU A C 1
ATOM 2404 O O . LEU A 1 303 ? -23.179 -2.530 32.650 1.00 91.19 303 LEU A O 1
ATOM 2408 N N . PRO A 1 304 ? -20.994 -2.649 32.124 1.00 87.00 304 PRO A N 1
ATOM 2409 C CA . PRO A 1 304 ? -21.112 -1.787 30.955 1.00 87.00 304 PRO A CA 1
ATOM 2410 C C . PRO A 1 304 ? -21.866 -2.494 29.820 1.00 87.00 304 PRO A C 1
ATOM 2412 O O . PRO A 1 304 ? -21.653 -3.679 29.545 1.00 87.00 304 PRO A O 1
ATOM 2415 N N . ASN A 1 305 ? -22.706 -1.745 29.100 1.00 88.62 305 ASN A N 1
ATOM 2416 C CA . ASN A 1 305 ? -23.427 -2.238 27.926 1.00 88.62 305 ASN A CA 1
ATOM 2417 C C . ASN A 1 305 ? -22.491 -2.363 26.708 1.00 88.62 305 ASN A C 1
ATOM 2419 O O . ASN A 1 305 ? -22.534 -1.561 25.778 1.00 88.62 305 ASN A O 1
ATOM 2423 N N . ASN A 1 306 ? -21.600 -3.356 26.732 1.00 86.50 306 ASN A N 1
ATOM 2424 C CA . ASN A 1 306 ? -20.670 -3.633 25.643 1.00 86.50 306 ASN A CA 1
ATOM 2425 C C . ASN A 1 306 ? -20.770 -5.099 25.200 1.00 86.50 306 ASN A C 1
ATOM 2427 O O . ASN A 1 306 ? -20.346 -6.010 25.910 1.00 86.50 306 ASN A O 1
ATOM 2431 N N . ASN A 1 307 ? -21.324 -5.321 24.005 1.00 81.44 307 ASN A N 1
ATOM 2432 C CA . ASN A 1 307 ? -21.487 -6.647 23.392 1.00 81.44 307 ASN A CA 1
ATOM 2433 C C . ASN A 1 307 ? -20.179 -7.279 22.899 1.00 81.44 307 ASN A C 1
ATOM 2435 O O . ASN A 1 307 ? -20.176 -8.460 22.557 1.00 81.44 307 ASN A O 1
ATOM 2439 N N . ALA A 1 308 ? -19.075 -6.530 22.861 1.00 82.44 308 ALA A N 1
ATOM 2440 C CA . ALA A 1 308 ? -17.780 -7.064 22.455 1.00 82.44 308 ALA A CA 1
ATOM 2441 C C . ALA A 1 308 ? -17.085 -7.864 23.570 1.00 82.44 308 ALA A C 1
ATOM 2443 O O . ALA A 1 308 ? -16.244 -8.713 23.260 1.00 82.44 308 ALA A O 1
ATOM 2444 N N . LEU A 1 309 ? -17.434 -7.605 24.836 1.00 85.12 309 LEU A N 1
ATOM 2445 C CA . LEU A 1 309 ? -16.798 -8.231 25.992 1.00 85.12 309 LEU A CA 1
ATOM 2446 C C . LEU A 1 309 ? -17.193 -9.702 26.114 1.00 85.12 309 LEU A C 1
ATOM 2448 O O . LEU A 1 309 ? -18.363 -10.074 26.016 1.00 85.12 309 LEU A O 1
ATOM 2452 N N . THR A 1 310 ? -16.197 -10.548 26.352 1.00 89.69 310 THR A N 1
ATOM 2453 C CA . THR A 1 310 ? -16.406 -11.963 26.670 1.00 89.69 310 THR A CA 1
ATOM 2454 C C . THR A 1 310 ? -16.981 -12.127 28.076 1.00 89.69 310 THR A C 1
ATOM 2456 O O . THR A 1 310 ? -16.753 -11.293 28.950 1.00 89.69 310 THR A O 1
ATOM 2459 N N . HIS A 1 311 ? -17.673 -13.239 28.342 1.00 90.88 311 HIS A N 1
ATOM 2460 C CA . HIS A 1 311 ? -18.204 -13.524 29.680 1.00 90.88 311 HIS A CA 1
ATOM 2461 C C . HIS A 1 311 ? -17.100 -13.521 30.759 1.00 90.88 311 HIS A C 1
ATOM 2463 O O . HIS A 1 311 ? -17.308 -13.005 31.853 1.00 90.88 311 HIS A O 1
ATOM 2469 N N . ARG A 1 312 ? -15.886 -13.993 30.434 1.00 91.88 312 ARG A N 1
ATOM 2470 C CA . ARG A 1 312 ? -14.728 -13.950 31.346 1.00 91.88 312 ARG A CA 1
ATOM 2471 C C . ARG A 1 312 ? -14.223 -12.531 31.620 1.00 91.88 312 ARG A C 1
ATOM 2473 O O . ARG A 1 312 ? -13.786 -12.247 32.730 1.00 91.88 312 ARG A O 1
ATOM 2480 N N . GLU A 1 313 ? -14.264 -11.641 30.630 1.00 93.94 313 GLU A N 1
ATOM 2481 C CA . GLU A 1 313 ? -13.927 -10.225 30.831 1.00 93.94 313 GLU A CA 1
ATOM 2482 C C . GLU A 1 313 ? -15.000 -9.516 31.658 1.00 93.94 313 GLU A C 1
ATOM 2484 O O . GLU A 1 313 ? -14.653 -8.756 32.556 1.00 93.94 313 GLU A O 1
ATOM 2489 N N . LEU A 1 314 ? -16.284 -9.816 31.427 1.00 93.19 314 LEU A N 1
ATOM 2490 C CA . LEU A 1 314 ? -17.384 -9.293 32.244 1.00 93.19 314 LEU A CA 1
ATOM 2491 C C . LEU A 1 314 ? -17.231 -9.697 33.716 1.00 93.19 314 LEU A C 1
ATOM 2493 O O . LEU A 1 314 ? -17.406 -8.857 34.593 1.00 93.19 314 LEU A O 1
ATOM 2497 N N . LEU A 1 315 ? -16.818 -10.939 33.995 1.00 95.19 315 LEU A N 1
ATOM 2498 C CA . LEU A 1 315 ? -16.560 -11.400 35.362 1.00 95.19 315 LEU A CA 1
ATOM 2499 C C . LEU A 1 315 ? -15.492 -10.556 36.080 1.00 95.19 315 LEU A C 1
ATOM 2501 O O . LEU A 1 315 ? -15.623 -10.291 37.271 1.00 95.19 315 LEU A O 1
ATOM 2505 N N . ARG A 1 316 ? -14.460 -10.097 35.359 1.00 94.75 316 ARG A N 1
ATOM 2506 C CA . ARG A 1 316 ? -13.402 -9.231 35.913 1.00 94.75 316 ARG A CA 1
ATOM 2507 C C . ARG A 1 316 ? -13.874 -7.807 36.203 1.00 94.75 316 ARG A C 1
ATOM 2509 O O . ARG A 1 316 ? -13.222 -7.111 36.972 1.00 94.75 316 ARG A O 1
ATOM 2516 N N . LEU A 1 317 ? -14.962 -7.371 35.570 1.00 94.06 317 LEU A N 1
ATOM 2517 C CA . LEU A 1 317 ? -15.533 -6.036 35.753 1.00 94.06 317 LEU A CA 1
ATOM 2518 C C . LEU A 1 317 ? -16.555 -5.978 36.896 1.00 94.06 317 LEU A C 1
ATOM 2520 O O . LEU A 1 317 ? -16.879 -4.885 37.354 1.00 94.06 317 LEU A O 1
ATOM 2524 N N . LEU A 1 318 ? -17.047 -7.124 37.375 1.00 94.75 318 LEU A N 1
ATOM 2525 C CA . LEU A 1 318 ? -17.950 -7.180 38.523 1.00 94.75 318 LEU A CA 1
ATOM 2526 C C . LEU A 1 318 ? -17.191 -6.865 39.816 1.00 94.75 318 LEU A C 1
ATOM 2528 O O . LEU A 1 318 ? -16.381 -7.661 40.287 1.00 94.75 318 LEU A O 1
ATOM 2532 N N . THR A 1 319 ? -17.494 -5.714 40.416 1.00 93.81 319 THR A N 1
ATOM 2533 C CA . THR A 1 319 ? -16.895 -5.264 41.682 1.00 93.81 319 THR A CA 1
ATOM 2534 C C . THR A 1 319 ? -17.548 -5.888 42.914 1.00 93.81 319 THR A C 1
ATOM 2536 O O . THR A 1 319 ? -16.901 -6.014 43.951 1.00 93.81 319 THR A O 1
ATOM 2539 N N . GLN A 1 320 ? -18.815 -6.305 42.821 1.00 92.75 320 GLN A N 1
ATOM 2540 C CA . GLN A 1 320 ? -19.523 -6.927 43.939 1.00 92.75 320 GLN A CA 1
ATOM 2541 C C . GLN A 1 320 ? -19.159 -8.417 44.066 1.00 92.75 320 GLN A C 1
ATOM 2543 O O . GLN A 1 320 ? -19.420 -9.190 43.139 1.00 92.75 320 GLN A O 1
ATOM 2548 N N . PRO A 1 321 ? -18.602 -8.864 45.208 1.00 91.94 321 PRO A N 1
ATOM 2549 C CA . PRO A 1 321 ? -18.076 -10.222 45.355 1.00 91.94 321 PRO A CA 1
ATOM 2550 C C . PRO A 1 321 ? -19.163 -11.303 45.308 1.00 91.94 321 PRO A C 1
ATOM 2552 O O . PRO A 1 321 ? -18.915 -12.398 44.808 1.00 91.94 321 PRO A O 1
ATOM 2555 N N . THR A 1 322 ? -20.374 -11.003 45.784 1.00 90.88 322 THR A N 1
ATOM 2556 C CA . THR A 1 322 ? -21.524 -11.921 45.744 1.00 90.88 322 THR A CA 1
ATOM 2557 C C . THR A 1 322 ? -21.989 -12.171 44.310 1.00 90.88 322 THR A C 1
ATOM 2559 O O . THR A 1 322 ? -22.069 -13.321 43.884 1.00 90.88 322 THR A O 1
ATOM 2562 N N . LEU A 1 323 ? -22.208 -11.106 43.530 1.00 89.06 323 LEU A N 1
ATOM 2563 C CA . LEU A 1 323 ? -22.572 -11.199 42.112 1.00 89.06 323 LEU A CA 1
ATOM 2564 C C . LEU A 1 323 ? -21.461 -11.838 41.279 1.00 89.06 323 LEU A C 1
ATOM 2566 O O . LEU A 1 323 ? -21.745 -12.664 40.418 1.00 89.06 323 LEU A O 1
ATOM 2570 N N . SER A 1 324 ? -20.199 -11.498 41.554 1.00 92.56 324 SER A N 1
ATOM 2571 C CA . SER A 1 324 ? -19.048 -12.107 40.882 1.00 92.56 324 SER A CA 1
ATOM 2572 C C . SER A 1 324 ? -18.997 -13.617 41.127 1.00 92.56 324 SER A C 1
ATOM 2574 O O . SER A 1 324 ? -18.834 -14.377 40.177 1.00 92.56 324 SER A O 1
ATOM 2576 N N . ARG A 1 325 ? -19.230 -14.075 42.367 1.00 91.75 325 ARG A N 1
ATOM 2577 C CA . ARG A 1 325 ? -19.302 -15.509 42.684 1.00 91.75 325 ARG A CA 1
ATOM 2578 C C . ARG A 1 325 ? -20.442 -16.195 41.928 1.00 91.75 325 ARG A C 1
ATOM 2580 O O . ARG A 1 325 ? -20.178 -17.156 41.222 1.00 91.75 325 ARG A O 1
ATOM 2587 N N . HIS A 1 326 ? -21.664 -15.662 41.982 1.00 88.44 326 HIS A N 1
ATOM 2588 C CA . HIS A 1 326 ? -22.800 -16.250 41.261 1.00 88.44 326 HIS A CA 1
ATOM 2589 C C . HIS A 1 326 ? -22.603 -16.268 39.744 1.00 88.44 326 HIS A C 1
ATOM 2591 O O . HIS A 1 326 ? -22.914 -17.263 39.091 1.00 88.44 326 HIS A O 1
ATOM 2597 N N . PHE A 1 327 ? -22.063 -15.187 39.175 1.00 91.44 327 PHE A N 1
ATOM 2598 C CA . PHE A 1 327 ? -21.770 -15.136 37.749 1.00 91.44 327 PHE A CA 1
ATOM 2599 C C . PHE A 1 327 ? -20.678 -16.129 37.370 1.00 91.44 327 PHE A C 1
ATOM 2601 O O . PHE A 1 327 ? -20.792 -16.773 36.333 1.00 91.44 327 PHE A O 1
ATOM 2608 N N . LYS A 1 328 ? -19.648 -16.282 38.209 1.00 93.50 328 LYS A N 1
ATOM 2609 C CA . LYS A 1 328 ? -18.589 -17.269 38.008 1.00 93.50 328 LYS A CA 1
ATOM 2610 C C . LYS A 1 328 ? -19.139 -18.690 38.053 1.00 93.50 328 LYS A C 1
ATOM 2612 O O . LYS A 1 328 ? -18.871 -19.432 37.122 1.00 93.50 328 LYS A O 1
ATOM 2617 N N . ASP A 1 329 ? -19.937 -19.037 39.059 1.00 89.69 329 ASP A N 1
ATOM 2618 C CA . ASP A 1 329 ? -20.527 -20.375 39.187 1.00 89.69 329 ASP A CA 1
ATOM 2619 C C . ASP A 1 329 ? -21.385 -20.707 37.952 1.00 89.69 329 ASP A C 1
ATOM 2621 O O . ASP A 1 329 ? -21.279 -21.783 37.365 1.00 89.69 329 ASP A O 1
ATOM 2625 N N . LEU A 1 330 ? -22.174 -19.735 37.482 1.00 89.62 330 LEU A N 1
ATOM 2626 C CA . LEU A 1 330 ? -22.970 -19.862 36.263 1.00 89.62 330 LEU A CA 1
ATOM 2627 C C . LEU A 1 330 ? -22.096 -20.023 35.003 1.00 89.62 330 LEU A C 1
ATOM 2629 O O . LEU A 1 330 ? -22.430 -20.778 34.086 1.00 89.62 330 LEU A O 1
ATOM 2633 N N . LEU A 1 331 ? -20.969 -19.319 34.942 1.00 92.25 331 LEU A N 1
ATOM 2634 C CA . LEU A 1 331 ? -20.026 -19.358 33.826 1.00 92.25 331 LEU A CA 1
ATOM 2635 C C . LEU A 1 331 ? -19.243 -20.676 33.794 1.00 92.25 331 LEU A C 1
ATOM 2637 O O . LEU A 1 331 ? -19.138 -21.281 32.733 1.00 92.25 331 LEU A O 1
ATOM 2641 N N . ASP A 1 332 ? -18.785 -21.159 34.948 1.00 90.44 332 ASP A N 1
ATOM 2642 C CA . ASP A 1 332 ? -18.023 -22.401 35.094 1.00 90.44 332 ASP A CA 1
ATOM 2643 C C . ASP A 1 332 ? -18.847 -23.623 34.649 1.00 90.44 332 ASP A C 1
ATOM 2645 O O . ASP A 1 332 ? -18.297 -24.542 34.041 1.00 90.44 332 ASP A O 1
ATOM 2649 N N . VAL A 1 333 ? -20.171 -23.616 34.857 1.00 87.62 333 VAL A N 1
ATOM 2650 C CA . VAL A 1 333 ? -21.047 -24.700 34.376 1.00 87.62 333 VAL A CA 1
ATOM 2651 C C . VAL A 1 333 ? -21.480 -24.507 32.918 1.00 87.62 333 VAL A C 1
ATOM 2653 O O . VAL A 1 333 ? -21.589 -25.472 32.162 1.00 87.62 333 VAL A O 1
ATOM 2656 N N . SER A 1 334 ? -21.716 -23.270 32.475 1.00 90.00 334 SER A N 1
ATOM 2657 C CA . SER A 1 334 ? -22.189 -23.009 31.106 1.00 90.00 334 SER A CA 1
ATOM 2658 C C . SER A 1 334 ? -21.089 -23.098 30.045 1.00 90.00 334 SER A C 1
ATOM 2660 O O . SER A 1 334 ? -21.365 -23.501 28.915 1.00 90.00 334 SER A O 1
ATOM 2662 N N . GLU A 1 335 ? -19.840 -22.754 30.368 1.00 89.94 335 GLU A N 1
ATOM 2663 C CA . GLU A 1 335 ? -18.741 -22.703 29.399 1.00 89.94 335 GLU A CA 1
ATOM 2664 C C . GLU A 1 335 ? -18.423 -24.082 28.774 1.00 89.94 335 GLU A C 1
ATOM 2666 O O . GLU A 1 335 ? -18.357 -24.165 27.539 1.00 89.94 335 GLU A O 1
ATOM 2671 N N . PRO A 1 336 ? -18.325 -25.187 29.547 1.00 88.31 336 PRO A N 1
ATOM 2672 C CA . PRO A 1 336 ? -18.141 -26.536 29.001 1.00 88.31 336 PRO A CA 1
ATOM 2673 C C . PRO A 1 336 ? -19.302 -27.008 28.116 1.00 88.31 336 PRO A C 1
ATOM 2675 O O . PRO A 1 336 ? -19.104 -27.800 27.195 1.00 88.31 336 PRO A O 1
ATOM 2678 N N . ILE A 1 337 ? -20.512 -26.507 28.358 1.00 85.56 337 ILE A N 1
ATOM 2679 C CA . ILE A 1 337 ? -21.716 -26.875 27.607 1.00 85.56 337 ILE A CA 1
ATOM 2680 C C . ILE A 1 337 ? -21.807 -26.097 26.286 1.00 85.56 337 ILE A C 1
ATOM 2682 O O . ILE A 1 337 ? -22.111 -26.666 25.227 1.00 85.56 337 ILE A O 1
ATOM 2686 N N . LEU A 1 338 ? -21.558 -24.786 26.351 1.00 85.88 338 LEU A N 1
ATOM 2687 C CA . LEU A 1 338 ? -21.652 -23.870 25.215 1.00 85.88 338 LEU A CA 1
ATOM 2688 C C . LEU A 1 338 ? -20.492 -24.062 24.237 1.00 85.88 338 LEU A C 1
ATOM 2690 O O . LEU A 1 338 ? -20.713 -24.070 23.027 1.00 85.88 338 LEU A O 1
ATOM 2694 N N . TYR A 1 339 ? -19.272 -24.231 24.751 1.00 84.38 339 TYR A N 1
ATOM 2695 C CA . TYR A 1 339 ? -18.059 -24.299 23.932 1.00 84.38 339 TYR A CA 1
ATOM 2696 C C . TYR A 1 339 ? -17.416 -25.687 23.902 1.00 84.38 339 TYR A C 1
ATOM 2698 O O . TYR A 1 339 ? -16.615 -25.968 23.010 1.00 84.38 339 TYR A O 1
ATOM 2706 N N . GLY A 1 340 ? -17.761 -26.564 24.844 1.00 83.94 340 GLY A N 1
ATOM 2707 C CA . GLY A 1 340 ? -17.296 -27.947 24.869 1.00 83.94 340 GLY A CA 1
ATOM 2708 C C . GLY A 1 340 ? -18.288 -28.940 24.253 1.00 83.94 340 GLY A C 1
ATOM 2709 O O . GLY A 1 340 ? -19.389 -28.611 23.800 1.00 83.94 340 GLY A O 1
ATOM 2710 N N . LYS A 1 341 ? -17.868 -30.209 24.229 1.00 80.62 341 LYS A N 1
ATOM 2711 C CA . LYS A 1 341 ? -18.673 -31.349 23.755 1.00 80.62 341 LYS A CA 1
ATOM 2712 C C . LYS A 1 341 ? -19.495 -32.006 24.870 1.00 80.62 341 LYS A C 1
ATOM 2714 O O . LYS A 1 341 ? -19.977 -33.119 24.688 1.00 80.62 341 LYS A O 1
ATOM 2719 N N . GLN A 1 342 ? -19.639 -31.349 26.017 1.00 83.94 342 GLN A N 1
ATOM 2720 C CA . GLN A 1 342 ? -20.344 -31.927 27.152 1.00 83.94 342 GLN A CA 1
ATOM 2721 C C . GLN A 1 342 ? -21.856 -31.919 26.886 1.00 83.94 342 GLN A C 1
ATOM 2723 O O . GLN A 1 342 ? -22.420 -30.919 26.427 1.00 83.94 342 GLN A O 1
ATOM 2728 N N . LEU A 1 343 ? -22.496 -33.067 27.104 1.00 81.62 343 LEU A N 1
ATOM 2729 C CA . LEU A 1 343 ? -23.949 -33.198 27.064 1.00 81.62 343 LEU A CA 1
ATOM 2730 C C . LEU A 1 343 ? -24.516 -32.652 28.375 1.00 81.62 343 LEU A C 1
ATOM 2732 O O . LEU A 1 343 ? -23.945 -32.883 29.436 1.00 81.62 343 LEU A O 1
ATOM 2736 N N . VAL A 1 344 ? -25.622 -31.918 28.284 1.00 80.38 344 VAL A N 1
ATOM 2737 C CA . VAL A 1 344 ? -26.296 -31.326 29.446 1.00 80.38 344 VAL A CA 1
ATOM 2738 C C . VAL A 1 344 ? -27.178 -32.384 30.086 1.00 80.38 344 VAL A C 1
ATOM 2740 O O . VAL A 1 344 ? -28.050 -32.928 29.403 1.00 80.38 344 VAL A O 1
ATOM 2743 N N . SER A 1 345 ? -26.991 -32.669 31.374 1.00 85.88 345 SER A N 1
ATOM 2744 C CA . SER A 1 345 ? -27.944 -33.503 32.107 1.00 85.88 345 SER A CA 1
ATOM 2745 C C . SER A 1 345 ? -29.176 -32.681 32.514 1.00 85.88 345 SER A C 1
ATOM 2747 O O . SER A 1 345 ? -29.086 -31.487 32.802 1.00 85.88 345 SER A O 1
ATOM 2749 N N . LEU A 1 346 ? -30.356 -33.309 32.558 1.00 80.06 346 LEU A N 1
ATOM 2750 C CA . LEU A 1 346 ? -31.591 -32.634 32.991 1.00 80.06 346 LEU A CA 1
ATOM 2751 C C . LEU A 1 346 ? -31.502 -32.117 34.438 1.00 80.06 346 LEU A C 1
ATOM 2753 O O . LEU A 1 346 ? -32.067 -31.070 34.745 1.00 80.06 346 LEU A O 1
ATOM 2757 N N . ALA A 1 347 ? -30.761 -32.815 35.305 1.00 83.62 347 ALA A N 1
ATOM 2758 C CA . ALA A 1 347 ? -30.563 -32.420 36.697 1.00 83.62 347 ALA A CA 1
ATOM 2759 C C . ALA A 1 347 ? -29.799 -31.089 36.821 1.00 83.62 347 ALA A C 1
ATOM 2761 O O . ALA A 1 347 ? -30.224 -30.211 37.568 1.00 83.62 347 ALA A O 1
ATOM 2762 N N . GLU A 1 348 ? -28.730 -30.902 36.039 1.00 79.94 348 GLU A N 1
ATOM 2763 C CA . GLU A 1 348 ? -27.967 -29.642 36.002 1.00 79.94 348 GLU A CA 1
ATOM 2764 C C . GLU A 1 348 ? -28.826 -28.472 35.502 1.00 79.94 348 GLU A C 1
ATOM 2766 O O . GLU A 1 348 ? -28.693 -27.340 35.973 1.00 79.94 348 GLU A O 1
ATOM 2771 N N . LEU A 1 349 ? -29.747 -28.743 34.572 1.00 80.31 349 LEU A N 1
ATOM 2772 C CA . LEU A 1 349 ? -30.638 -27.727 34.017 1.00 80.31 349 LEU A CA 1
ATOM 2773 C C . LEU A 1 349 ? -31.685 -27.252 35.041 1.00 80.31 349 LEU A C 1
ATOM 2775 O O . LEU A 1 349 ? -31.987 -26.060 35.101 1.00 80.31 349 LEU A O 1
ATOM 2779 N N . GLU A 1 350 ? -32.192 -28.148 35.893 1.00 82.25 350 GLU A N 1
ATOM 2780 C CA . GLU A 1 350 ? -33.057 -27.786 37.026 1.00 82.25 350 GLU A CA 1
ATOM 2781 C C . GLU A 1 350 ? -32.307 -26.949 38.076 1.00 82.25 350 GLU A C 1
ATOM 2783 O O . GLU A 1 350 ? -32.836 -25.945 38.559 1.00 82.25 350 GLU A O 1
ATOM 2788 N N . THR A 1 351 ? -31.039 -27.273 38.362 1.00 80.94 351 THR A N 1
ATOM 2789 C CA . THR A 1 351 ? -30.199 -26.452 39.252 1.00 80.94 351 THR A CA 1
ATOM 2790 C C . THR A 1 351 ? -30.044 -25.024 38.712 1.00 80.94 351 THR A C 1
ATOM 2792 O O . THR A 1 351 ? -30.159 -24.052 39.461 1.00 80.94 351 THR A O 1
ATOM 2795 N N . PHE A 1 352 ? -29.876 -24.867 37.395 1.00 77.56 352 PHE A N 1
ATOM 2796 C CA . PHE A 1 352 ? -29.814 -23.556 36.738 1.00 77.56 352 PHE A CA 1
ATOM 2797 C C . PHE A 1 352 ? -31.092 -22.731 36.896 1.00 77.56 352 PHE A C 1
ATOM 2799 O O . PHE A 1 352 ? -31.025 -21.530 37.175 1.00 77.56 352 PHE A O 1
ATOM 2806 N N . LYS A 1 353 ? -32.262 -23.363 36.736 1.00 80.56 353 LYS A N 1
ATOM 2807 C CA . LYS A 1 353 ? -33.554 -22.688 36.925 1.00 80.56 353 LYS A CA 1
ATOM 2808 C C . LYS A 1 353 ? -33.716 -22.187 38.358 1.00 80.56 353 LYS A C 1
ATOM 2810 O O . LYS A 1 353 ? -34.180 -21.064 38.560 1.00 80.56 353 LYS A O 1
ATOM 2815 N N . GLN A 1 354 ? -33.292 -22.982 39.343 1.00 81.44 354 GLN A N 1
ATOM 2816 C CA . GLN A 1 354 ? -33.318 -22.577 40.749 1.00 81.44 354 GLN A CA 1
ATOM 2817 C C . GLN A 1 354 ? -32.442 -21.340 40.987 1.00 81.44 354 GLN A C 1
ATOM 2819 O O . GLN A 1 354 ? -32.941 -20.351 41.527 1.00 81.44 354 GLN A O 1
ATOM 2824 N N . TYR A 1 355 ? -31.195 -21.329 40.496 1.00 74.00 355 TYR A N 1
ATOM 2825 C CA . TYR A 1 355 ? -30.310 -20.158 40.594 1.00 74.00 355 TYR A CA 1
ATOM 2826 C C . TYR A 1 355 ? -30.922 -18.901 39.969 1.00 74.00 355 TYR A C 1
ATOM 2828 O O . TYR A 1 355 ? -30.912 -17.834 40.586 1.00 74.00 355 TYR A O 1
ATOM 2836 N N . TYR A 1 356 ? -31.505 -19.023 38.775 1.00 73.19 356 TYR A N 1
ATOM 2837 C CA . TYR A 1 356 ? -32.153 -17.898 38.104 1.00 73.19 356 TYR A CA 1
ATOM 2838 C C . TYR A 1 356 ? -33.341 -17.344 38.907 1.00 73.19 356 TYR A C 1
ATOM 2840 O O . TYR A 1 356 ? -33.474 -16.129 39.052 1.00 73.19 356 TYR A O 1
ATOM 2848 N N . SER A 1 357 ? -34.168 -18.218 39.489 1.00 79.00 357 SER A N 1
ATOM 2849 C CA . SER A 1 357 ? -35.330 -17.809 40.293 1.00 79.00 357 SER A CA 1
ATOM 2850 C C . SER A 1 357 ? -34.955 -17.026 41.560 1.00 79.00 357 SER A C 1
ATOM 2852 O O . SER A 1 357 ? -35.689 -16.131 41.979 1.00 79.00 357 SER A O 1
ATOM 2854 N N . HIS A 1 358 ? -33.793 -17.313 42.156 1.00 76.50 358 HIS A N 1
ATOM 2855 C CA . HIS A 1 358 ? -33.282 -16.549 43.295 1.00 76.50 358 HIS A CA 1
ATOM 2856 C C . HIS A 1 358 ? -32.844 -15.138 42.891 1.00 76.50 358 HIS A C 1
ATOM 2858 O O . HIS A 1 358 ? -33.071 -14.184 43.632 1.00 76.50 358 HIS A O 1
ATOM 2864 N N . LEU A 1 359 ? -32.257 -14.995 41.704 1.00 65.94 359 LEU A N 1
ATOM 2865 C CA . LEU A 1 359 ? -31.765 -13.716 41.194 1.00 65.94 359 LEU A CA 1
ATOM 2866 C C . LEU A 1 359 ? -32.894 -12.775 40.777 1.00 65.94 359 LEU A C 1
ATOM 2868 O O . LEU A 1 359 ? -32.811 -11.577 41.036 1.00 65.94 359 LEU A O 1
ATOM 2872 N N . THR A 1 360 ? -33.966 -13.302 40.182 1.00 70.06 360 THR A N 1
ATOM 2873 C CA . THR A 1 360 ? -35.140 -12.487 39.841 1.00 70.06 360 THR A CA 1
ATOM 2874 C C . THR A 1 360 ? -35.903 -12.020 41.077 1.00 70.06 360 THR A C 1
ATOM 2876 O O . THR A 1 360 ? -36.394 -10.897 41.074 1.00 70.06 360 THR A O 1
ATOM 2879 N N . ARG A 1 361 ? -35.938 -12.817 42.157 1.00 76.44 361 ARG A N 1
ATOM 2880 C CA . ARG A 1 361 ? -36.535 -12.408 43.444 1.00 76.44 361 ARG A CA 1
ATOM 2881 C C . ARG A 1 361 ? -35.706 -11.391 44.223 1.00 76.44 361 ARG A C 1
ATOM 2883 O O . ARG A 1 361 ? -36.275 -10.622 44.979 1.00 76.44 361 ARG A O 1
ATOM 2890 N N . ALA A 1 362 ? -34.381 -11.401 44.085 1.00 63.66 362 ALA A N 1
ATOM 2891 C CA . ALA A 1 362 ? -33.512 -10.460 44.797 1.00 63.66 362 ALA A CA 1
ATOM 2892 C C . ALA A 1 362 ? -33.475 -9.058 44.156 1.00 63.66 362 ALA A C 1
ATOM 2894 O O . ALA A 1 362 ? -32.999 -8.116 44.783 1.00 63.66 362 ALA A O 1
ATOM 2895 N N . GLY A 1 363 ? -33.918 -8.933 42.899 1.00 59.38 363 GLY A N 1
ATOM 2896 C CA . GLY A 1 363 ? -33.935 -7.674 42.148 1.00 59.38 363 GLY A CA 1
ATOM 2897 C C . GLY A 1 363 ? -35.289 -6.957 42.101 1.00 59.38 363 GLY A C 1
ATOM 2898 O O . GLY A 1 363 ? -35.343 -5.862 41.541 1.00 59.38 363 GLY A O 1
ATOM 2899 N N . SER A 1 364 ? -36.352 -7.571 42.632 1.00 52.31 364 SER A N 1
ATOM 2900 C CA . SER A 1 364 ? -37.672 -6.965 42.876 1.00 52.31 364 SER A CA 1
ATOM 2901 C C . SER A 1 364 ? -37.769 -6.497 44.317 1.00 52.31 364 SER A C 1
ATOM 2903 O O . SER A 1 364 ? -38.249 -5.366 44.532 1.00 52.31 364 SER A O 1
#